Protein AF-F2UMD4-F1 (afdb_monomer_lite)

pLDDT: mean 71.55, std 22.87, range [28.3, 96.5]

Secondary structure (DSSP, 8-state):
-------------PPP-PPPPPGGG--HHHHHHHHTTS-SSS-TTS--SHHHHHHHHHS-HHHHHHHHHHHHT-S-TTT-HHHHHHHHHHHHHHHHHHHTT--HHHHHHHHHHHHHHHHHHHTT---HHHHHHHHHHHHHHHHS-----SS--S-SS-HHHHHHHHHHHIIIIITTHHHHHHHHHS------------PPPP-PPPPGGGPPPHHHHHHH-GGGGGGGGSS-----------------------------------PPPPP-

InterPro domains:
  IPR032727 Flagellar C1a complex subunit C1a-32 [PF14769] (92-189)
  IPR032727 Flagellar C1a complex subunit C1a-32 [PTHR28457] (30-233)

Foldseek 3Di:
DDDDDDDDDDDDPDDDDDPFAAQVPDDLVLLVLLCVPPALACDPLARNGLVSLVCLLPDDLVVNLVVCCVSVVQPDLPPDVVSVVVSVQLSVLSVLCNVLVPHSLLSRSLSSLSVVLLCCLQPVVDDLVVSVVVSVVSLVVQADQDDCSSHDSDGSDHPSSSVSSVVCCVVPDSVCPVVSNVVRHDDDDDPDDDDDDDDDDPDDPPPCVPDDPPVVVVVPDVVNVPVPPPDDDDDDDDDDDDDDDDDDDDDDDDDDDDDDDDDDDDDDDDDD

Structure (mmCIF, N/CA/C/O backbone):
data_AF-F2UMD4-F1
#
_entry.id   AF-F2UMD4-F1
#
loop_
_atom_site.group_PDB
_atom_site.id
_atom_site.type_symbol
_atom_site.label_atom_id
_atom_site.label_alt_id
_atom_site.label_comp_id
_atom_site.label_asym_id
_atom_site.label_entity_id
_atom_site.label_seq_id
_atom_site.pdbx_PDB_ins_code
_atom_site.Cartn_x
_atom_site.Cartn_y
_atom_site.Cartn_z
_atom_site.occupancy
_atom_site.B_iso_or_equiv
_atom_site.auth_seq_id
_atom_site.auth_comp_id
_atom_site.auth_asym_id
_atom_site.auth_atom_id
_atom_site.pdbx_PDB_model_num
ATOM 1 N N . MET A 1 1 ? 41.926 -6.032 -68.974 1.00 39.78 1 MET A N 1
ATOM 2 C CA . MET A 1 1 ? 42.527 -5.505 -67.727 1.00 39.78 1 MET A CA 1
ATOM 3 C C . MET A 1 1 ? 41.867 -4.178 -67.372 1.00 39.78 1 MET A C 1
ATOM 5 O O . MET A 1 1 ? 41.439 -3.487 -68.285 1.00 39.78 1 MET A O 1
ATOM 9 N N . SER A 1 2 ? 41.813 -3.862 -66.074 1.00 42.38 2 SER A N 1
ATOM 10 C CA . SER A 1 2 ? 41.285 -2.634 -65.434 1.00 42.38 2 SER A CA 1
ATOM 11 C C . SER A 1 2 ? 39.873 -2.713 -64.849 1.00 42.38 2 SER A C 1
ATOM 13 O O . SER A 1 2 ? 38.890 -2.189 -65.358 1.00 42.38 2 SER A O 1
ATOM 15 N N . SER A 1 3 ? 39.865 -3.364 -63.686 1.00 35.84 3 SER A N 1
ATOM 16 C CA . SER A 1 3 ? 38.864 -3.340 -62.624 1.00 35.84 3 SER A CA 1
ATOM 17 C C . SER A 1 3 ? 38.818 -1.955 -61.958 1.00 35.84 3 SER A C 1
ATOM 19 O O . SER A 1 3 ? 39.863 -1.431 -61.569 1.00 35.84 3 SER A O 1
ATOM 21 N N . LYS A 1 4 ? 37.628 -1.360 -61.787 1.00 44.09 4 LYS A N 1
ATOM 22 C CA . LYS A 1 4 ? 37.436 -0.159 -60.954 1.00 44.09 4 LYS A CA 1
ATOM 23 C C . LYS A 1 4 ? 36.456 -0.474 -59.822 1.00 44.09 4 LYS A C 1
ATOM 25 O O . LYS A 1 4 ? 35.264 -0.671 -60.030 1.00 44.09 4 LYS A O 1
ATOM 30 N N . LYS A 1 5 ? 37.047 -0.575 -58.628 1.00 40.91 5 LYS A N 1
ATOM 31 C CA . LYS A 1 5 ? 36.477 -0.911 -57.317 1.00 40.91 5 LYS A CA 1
ATOM 32 C C . LYS A 1 5 ? 35.187 -0.150 -56.993 1.00 40.91 5 LYS A C 1
ATOM 34 O O . LYS A 1 5 ? 35.174 1.079 -56.963 1.00 40.91 5 LYS A O 1
ATOM 39 N N . GLY A 1 6 ? 34.157 -0.910 -56.620 1.00 36.53 6 GLY A N 1
ATOM 40 C CA . GLY A 1 6 ? 32.969 -0.420 -55.928 1.00 36.53 6 GLY A CA 1
ATOM 41 C C . GLY A 1 6 ? 33.304 0.096 -54.526 1.00 36.53 6 GLY A C 1
ATOM 42 O O . GLY A 1 6 ? 34.009 -0.550 -53.747 1.00 36.53 6 GLY A O 1
ATOM 43 N N . LYS A 1 7 ? 32.795 1.286 -54.214 1.00 39.88 7 LYS A N 1
ATOM 44 C CA . LYS A 1 7 ? 32.939 1.964 -52.924 1.00 39.88 7 LYS A CA 1
ATOM 45 C C . LYS A 1 7 ? 31.907 1.367 -51.956 1.00 39.88 7 LYS A C 1
ATOM 47 O O . LYS A 1 7 ? 30.727 1.701 -52.016 1.00 39.88 7 LYS A O 1
ATOM 52 N N . ARG A 1 8 ? 32.339 0.435 -51.098 1.00 36.62 8 ARG A N 1
ATOM 53 C CA . ARG A 1 8 ? 31.537 -0.079 -49.975 1.00 36.62 8 ARG A CA 1
ATOM 54 C C . ARG A 1 8 ? 31.263 1.071 -49.000 1.00 36.62 8 ARG A C 1
ATOM 56 O O . ARG A 1 8 ? 32.201 1.638 -48.448 1.00 36.62 8 ARG A O 1
ATOM 63 N N . LYS A 1 9 ? 29.983 1.407 -48.802 1.00 37.78 9 LYS A N 1
ATOM 64 C CA . LYS A 1 9 ? 29.517 2.242 -47.688 1.00 37.78 9 LYS A CA 1
ATOM 65 C C . LYS A 1 9 ? 29.790 1.480 -46.391 1.00 37.78 9 LYS A C 1
ATOM 67 O O . LYS A 1 9 ? 29.168 0.456 -46.128 1.00 37.78 9 LYS A O 1
ATOM 72 N N . THR A 1 10 ? 30.747 1.965 -45.616 1.00 36.09 10 THR A N 1
ATOM 73 C CA . THR A 1 10 ? 30.976 1.561 -44.232 1.00 36.09 10 THR A CA 1
ATOM 74 C C . THR A 1 10 ? 29.786 2.025 -43.402 1.00 36.09 10 THR A C 1
ATOM 76 O O . THR A 1 10 ? 29.534 3.225 -43.292 1.00 36.09 10 THR A O 1
ATOM 79 N N . GLY A 1 11 ? 29.022 1.069 -42.872 1.00 32.03 11 GLY A N 1
ATOM 80 C CA . GLY A 1 11 ? 28.021 1.336 -41.849 1.00 32.03 11 GLY A CA 1
ATOM 81 C C . GLY A 1 11 ? 28.709 1.962 -40.644 1.00 32.03 11 GLY A C 1
ATOM 82 O O . GLY A 1 11 ? 29.670 1.401 -40.120 1.00 32.03 11 GLY A O 1
ATOM 83 N N . SER A 1 12 ? 28.247 3.147 -40.254 1.00 34.53 12 SER A N 1
ATOM 84 C CA . SER A 1 12 ? 28.640 3.766 -38.996 1.00 34.53 12 SER A CA 1
ATOM 85 C C . SER A 1 12 ? 28.131 2.872 -37.871 1.00 34.53 12 SER A C 1
ATOM 87 O O . SER A 1 12 ? 26.920 2.696 -37.710 1.00 34.53 12 SER A O 1
ATOM 89 N N . ALA A 1 13 ? 29.060 2.239 -37.161 1.00 32.53 13 ALA A N 1
ATOM 90 C CA . ALA A 1 13 ? 28.778 1.505 -35.945 1.00 32.53 13 ALA A CA 1
ATOM 91 C C . ALA A 1 13 ? 28.179 2.489 -34.932 1.00 32.53 13 ALA A C 1
ATOM 93 O O . ALA A 1 13 ? 28.836 3.446 -34.526 1.00 32.53 13 ALA A O 1
ATOM 94 N N . LYS A 1 14 ? 26.911 2.271 -34.566 1.00 38.34 14 LYS A N 1
ATOM 95 C CA . LYS A 1 14 ? 26.293 2.907 -33.400 1.00 38.34 14 LYS A CA 1
ATOM 96 C C . LYS A 1 14 ? 27.182 2.609 -32.192 1.00 38.34 14 LYS A C 1
ATOM 98 O O . LYS A 1 14 ? 27.437 1.441 -31.903 1.00 38.34 14 LYS A O 1
ATOM 103 N N . GLU A 1 15 ? 27.660 3.667 -31.546 1.00 32.66 15 GLU A N 1
ATOM 104 C CA . GLU A 1 15 ? 28.399 3.620 -30.285 1.00 32.66 15 GLU A CA 1
ATOM 105 C C . GLU A 1 15 ? 27.721 2.695 -29.261 1.00 32.66 15 GLU A C 1
ATOM 107 O O . GLU A 1 15 ? 26.486 2.610 -29.226 1.00 32.66 15 GLU A O 1
ATOM 112 N N . PRO A 1 16 ? 28.506 2.010 -28.412 1.00 39.69 16 PRO A N 1
ATOM 113 C CA . PRO A 1 16 ? 27.964 1.145 -27.381 1.00 39.69 16 PRO A CA 1
ATOM 114 C C . PRO A 1 16 ? 27.153 1.972 -26.379 1.00 39.69 16 PRO A C 1
ATOM 116 O O . PRO A 1 16 ? 27.570 3.039 -25.929 1.00 39.69 16 PRO A O 1
ATOM 119 N N . SER A 1 17 ? 25.974 1.449 -26.048 1.00 41.66 17 SER A N 1
ATOM 120 C CA . SER A 1 17 ? 25.061 1.952 -25.027 1.00 41.66 17 SER A CA 1
ATOM 121 C C . SER A 1 17 ? 25.816 2.392 -23.773 1.00 41.66 17 SER A C 1
ATOM 123 O O . SER A 1 17 ? 26.493 1.574 -23.144 1.00 41.66 17 SER A O 1
ATOM 125 N N . LYS A 1 18 ? 25.669 3.665 -23.386 1.00 48.47 18 LYS A N 1
ATOM 126 C CA . LYS A 1 18 ? 26.043 4.139 -22.048 1.00 48.47 18 LYS A CA 1
ATOM 127 C C . LYS A 1 18 ? 25.457 3.157 -21.030 1.00 48.47 18 LYS A C 1
ATOM 129 O O . LYS A 1 18 ? 24.254 2.903 -21.076 1.00 48.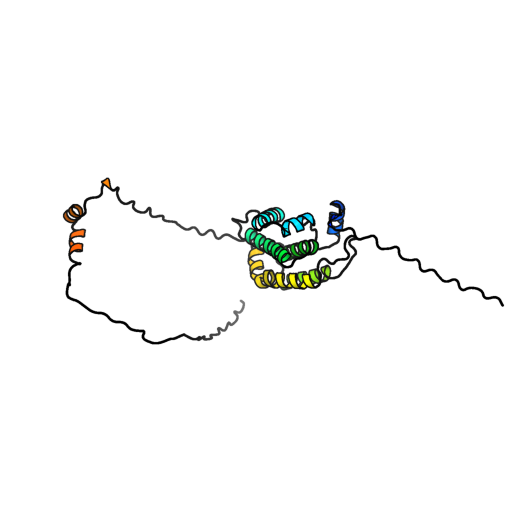47 18 LYS A O 1
ATOM 134 N N . LEU A 1 19 ? 26.308 2.569 -20.183 1.00 43.19 19 LEU A N 1
ATOM 135 C CA . LEU A 1 19 ? 25.872 1.673 -19.114 1.00 43.19 19 LEU A CA 1
ATOM 136 C C . LEU A 1 19 ? 24.759 2.369 -18.325 1.00 43.19 19 LEU A C 1
ATOM 138 O O . LEU A 1 19 ? 24.950 3.482 -17.833 1.00 43.19 19 LEU A O 1
ATOM 142 N N . ALA A 1 20 ? 23.608 1.713 -18.236 1.00 55.34 20 ALA A N 1
ATOM 143 C CA . ALA A 1 20 ? 22.504 2.123 -17.389 1.00 55.34 20 ALA A CA 1
ATOM 144 C C . ALA A 1 20 ? 23.027 2.278 -15.947 1.00 55.34 20 ALA A C 1
ATOM 146 O O . ALA A 1 20 ? 23.556 1.318 -15.377 1.00 55.34 20 ALA A O 1
ATOM 147 N N . LYS A 1 21 ? 22.972 3.496 -15.388 1.00 59.34 21 LYS A N 1
ATOM 148 C CA . LYS A 1 21 ? 23.333 3.730 -13.980 1.00 59.34 21 LYS A CA 1
ATOM 149 C C . LYS A 1 21 ? 22.399 2.894 -13.107 1.00 59.34 21 LYS A C 1
ATOM 151 O O . LYS A 1 21 ? 21.207 2.832 -13.389 1.00 59.34 21 LYS A O 1
ATOM 156 N N . LYS A 1 22 ? 22.901 2.273 -12.037 1.00 62.88 22 LYS A N 1
ATOM 157 C CA . LYS A 1 22 ? 22.004 1.622 -11.076 1.00 62.88 22 LYS A CA 1
ATOM 158 C C . LYS A 1 22 ? 21.197 2.690 -10.351 1.00 62.88 22 LYS A C 1
ATOM 160 O O . LYS A 1 22 ? 21.698 3.782 -10.095 1.00 62.88 22 LYS A O 1
ATOM 165 N N . TYR A 1 23 ? 19.974 2.345 -9.956 1.00 63.31 23 TYR A N 1
ATOM 166 C CA . TYR A 1 23 ? 19.135 3.224 -9.144 1.00 63.31 23 TYR A CA 1
ATOM 167 C C . TYR A 1 23 ? 19.876 3.741 -7.896 1.00 63.31 23 TYR A C 1
ATOM 169 O O . TYR A 1 23 ? 19.736 4.897 -7.526 1.00 63.31 23 TYR A O 1
ATOM 177 N N . GLU A 1 24 ? 20.732 2.924 -7.278 1.00 62.91 24 GLU A N 1
ATOM 178 C CA . GLU A 1 24 ? 21.518 3.314 -6.096 1.00 62.91 24 GLU A CA 1
ATOM 179 C C . GLU A 1 24 ? 22.448 4.519 -6.292 1.00 62.91 24 GLU A C 1
ATOM 181 O O . GLU A 1 24 ? 22.773 5.183 -5.307 1.00 62.91 24 GLU A O 1
ATOM 186 N N . ASP A 1 25 ? 22.849 4.801 -7.531 1.00 67.50 25 ASP A N 1
ATOM 187 C CA . ASP A 1 25 ? 23.882 5.787 -7.858 1.00 67.50 25 ASP A CA 1
ATOM 188 C C . ASP A 1 25 ? 23.299 7.138 -8.308 1.00 67.50 25 ASP A C 1
ATOM 190 O O . ASP A 1 25 ? 24.040 8.056 -8.665 1.00 67.50 25 ASP A O 1
ATOM 194 N N . LEU A 1 26 ? 21.970 7.261 -8.330 1.00 65.94 26 LEU A N 1
ATOM 195 C CA . LEU A 1 26 ? 21.275 8.491 -8.696 1.00 65.94 26 LEU A CA 1
ATOM 196 C C . LEU A 1 26 ? 21.267 9.489 -7.534 1.00 65.94 26 LEU A C 1
ATOM 198 O O . LEU A 1 26 ? 20.945 9.144 -6.394 1.00 65.94 26 LEU A O 1
ATOM 202 N N . SER A 1 27 ? 21.568 10.748 -7.845 1.00 67.38 27 SER A N 1
ATOM 203 C CA . SER A 1 27 ? 21.411 11.867 -6.915 1.00 67.38 27 SER A CA 1
ATOM 204 C C . SER A 1 27 ? 19.938 12.219 -6.688 1.00 67.38 27 SER A C 1
ATOM 206 O O . SER A 1 27 ? 19.094 11.999 -7.555 1.00 67.38 27 SER A O 1
ATOM 208 N N . ASP A 1 28 ? 19.624 12.851 -5.553 1.00 62.84 28 ASP A N 1
ATOM 209 C CA . ASP A 1 28 ? 18.250 13.255 -5.204 1.00 62.84 28 ASP A CA 1
ATOM 210 C C . ASP A 1 28 ? 17.595 14.166 -6.264 1.00 62.84 28 ASP A C 1
ATOM 212 O O . ASP A 1 28 ? 16.380 14.151 -6.440 1.00 62.84 28 ASP A O 1
ATOM 216 N N . LYS A 1 29 ? 18.391 14.935 -7.020 1.00 65.25 29 LYS A N 1
ATOM 217 C CA . LYS A 1 29 ? 17.899 15.765 -8.133 1.00 65.25 29 LYS A CA 1
ATOM 218 C C . LYS A 1 29 ? 17.526 14.930 -9.359 1.00 65.25 29 LYS A C 1
ATOM 220 O O . LYS A 1 29 ? 16.469 15.150 -9.941 1.00 65.25 29 LYS A O 1
ATOM 225 N N . GLU A 1 30 ? 18.366 13.958 -9.720 1.00 65.94 30 GLU A N 1
ATOM 226 C CA . GLU A 1 30 ? 18.084 13.020 -10.817 1.00 65.94 30 GLU A CA 1
ATOM 227 C C . GLU A 1 30 ? 16.844 12.165 -10.501 1.00 65.94 30 GLU A C 1
ATOM 229 O O . GLU A 1 30 ? 16.060 11.858 -11.397 1.00 65.94 30 GLU A O 1
ATOM 234 N N . TRP A 1 31 ? 16.615 11.848 -9.223 1.00 62.94 31 TRP A N 1
ATOM 235 C CA . TRP A 1 31 ? 15.411 11.157 -8.760 1.00 62.94 31 TRP A CA 1
ATOM 236 C C . TRP A 1 31 ? 14.124 11.942 -8.988 1.00 62.94 31 TRP A C 1
ATOM 238 O O . TRP A 1 31 ? 13.147 11.385 -9.488 1.00 62.94 31 TRP A O 1
ATOM 248 N N . VAL A 1 32 ? 14.120 13.234 -8.659 1.00 60.44 32 VAL A N 1
ATOM 249 C CA . VAL A 1 32 ? 12.948 14.102 -8.849 1.00 60.44 32 VAL A CA 1
ATOM 250 C C . VAL A 1 32 ? 12.591 14.232 -10.333 1.00 60.44 32 VAL A C 1
ATOM 252 O O . VAL A 1 32 ? 11.415 14.184 -10.690 1.00 60.44 32 VAL A O 1
ATOM 255 N N . GLU A 1 33 ? 13.590 14.335 -11.211 1.00 64.81 33 GLU A N 1
ATOM 256 C CA . GLU A 1 33 ? 13.372 14.377 -12.662 1.00 64.81 33 GLU A CA 1
ATOM 257 C C . GLU A 1 33 ? 12.886 13.039 -13.237 1.00 64.81 33 GLU A C 1
ATOM 259 O O . GLU A 1 33 ? 12.127 13.027 -14.207 1.00 64.81 33 GLU A O 1
ATOM 264 N N . LEU A 1 34 ? 13.300 11.910 -12.656 1.00 62.66 34 LEU A N 1
ATOM 265 C CA . LEU A 1 34 ? 12.858 10.576 -13.067 1.00 62.66 34 LEU A CA 1
ATOM 266 C C . LEU A 1 34 ? 11.413 10.299 -12.625 1.00 62.66 34 LEU A C 1
ATOM 268 O O . LEU A 1 34 ? 10.606 9.834 -13.428 1.00 62.66 34 LEU A O 1
ATOM 272 N N . ALA A 1 35 ? 11.063 10.667 -11.389 1.00 57.34 35 ALA A N 1
ATOM 273 C CA . ALA A 1 35 ? 9.703 10.574 -10.856 1.00 57.34 35 ALA A CA 1
ATOM 274 C C . ALA A 1 35 ? 8.695 11.423 -11.656 1.00 57.34 35 ALA A C 1
ATOM 276 O O . ALA A 1 35 ? 7.530 11.055 -11.791 1.00 57.34 35 ALA A O 1
ATOM 277 N N . ALA A 1 36 ? 9.145 12.533 -12.251 1.00 58.12 36 ALA A N 1
ATOM 278 C CA . ALA A 1 36 ? 8.315 13.387 -13.100 1.00 58.12 36 ALA A CA 1
ATOM 279 C C . ALA A 1 36 ? 7.912 12.740 -14.445 1.00 58.12 36 ALA A C 1
ATOM 281 O O . ALA A 1 36 ? 7.025 13.256 -15.123 1.00 58.12 36 ALA A O 1
ATOM 282 N N . LYS A 1 37 ? 8.523 11.613 -14.848 1.00 61.75 37 LYS A N 1
ATOM 283 C CA . LYS A 1 37 ? 8.310 10.976 -16.165 1.00 61.75 37 LYS A CA 1
ATOM 284 C C . LYS A 1 37 ? 7.152 9.971 -16.216 1.00 61.75 37 LYS A C 1
ATOM 286 O O . LYS A 1 37 ? 7.077 9.183 -17.154 1.00 61.75 37 LYS A O 1
ATOM 291 N N . GLY A 1 38 ? 6.230 10.016 -15.255 1.00 62.59 38 GLY A N 1
ATOM 292 C CA . GLY A 1 38 ? 5.006 9.209 -15.301 1.00 62.59 38 GLY A CA 1
ATOM 293 C C . GLY A 1 38 ? 5.203 7.736 -14.942 1.00 62.59 38 GLY A C 1
ATOM 294 O O . GLY A 1 38 ? 4.420 6.911 -15.392 1.00 62.59 38 GLY A O 1
ATOM 295 N N . THR A 1 39 ? 6.225 7.402 -14.147 1.00 75.38 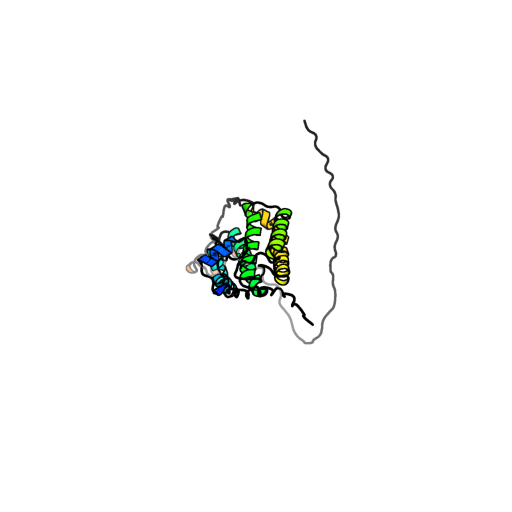39 THR A N 1
ATOM 296 C CA . THR A 1 39 ? 6.329 6.101 -13.459 1.00 75.38 39 THR A CA 1
ATOM 297 C C . THR A 1 39 ? 5.391 6.073 -12.244 1.00 75.38 39 THR A C 1
ATOM 299 O O . THR A 1 39 ? 5.093 7.114 -11.651 1.00 75.38 39 THR A O 1
ATOM 302 N N . LEU A 1 40 ? 4.912 4.882 -11.867 1.00 80.88 40 LEU A N 1
ATOM 303 C CA . LEU A 1 40 ? 4.201 4.693 -10.595 1.00 80.88 40 LEU A CA 1
ATOM 304 C C . LEU A 1 40 ? 5.162 4.690 -9.403 1.00 80.88 40 LEU A C 1
ATOM 306 O O . LEU A 1 40 ? 4.733 4.893 -8.272 1.00 80.88 40 LEU A O 1
ATOM 310 N N . ALA A 1 41 ? 6.449 4.445 -9.633 1.00 81.88 41 ALA A N 1
ATOM 311 C CA . ALA A 1 41 ? 7.450 4.420 -8.584 1.00 81.88 41 ALA A CA 1
ATOM 312 C C . ALA A 1 41 ? 7.952 5.829 -8.221 1.00 81.88 41 ALA A C 1
ATOM 314 O O . ALA A 1 41 ? 7.785 6.800 -8.957 1.00 81.88 41 ALA A O 1
ATOM 315 N N . TRP A 1 42 ? 8.619 5.925 -7.071 1.00 82.19 42 TRP A N 1
ATOM 316 C CA . TRP A 1 42 ? 9.375 7.106 -6.629 1.00 82.19 42 TRP A CA 1
ATOM 317 C C . TRP A 1 42 ? 8.528 8.367 -6.428 1.00 82.19 42 TRP A C 1
ATOM 319 O O . TRP A 1 42 ? 8.998 9.493 -6.591 1.00 82.19 42 TRP A O 1
ATOM 329 N N . ARG A 1 43 ? 7.261 8.192 -6.043 1.00 82.75 43 ARG A N 1
ATOM 330 C CA . ARG A 1 43 ? 6.349 9.304 -5.756 1.00 82.75 43 ARG A CA 1
ATOM 331 C C . ARG A 1 43 ? 6.829 10.070 -4.522 1.00 82.75 43 ARG A C 1
ATOM 333 O O . ARG A 1 43 ? 7.081 9.479 -3.475 1.00 82.75 43 ARG A O 1
ATOM 340 N N . LYS A 1 44 ? 6.921 11.399 -4.650 1.00 78.94 44 LYS A N 1
ATOM 341 C CA . LYS A 1 44 ? 7.457 12.305 -3.616 1.00 78.94 44 LYS A CA 1
ATOM 342 C C . LYS A 1 44 ? 6.754 12.160 -2.263 1.00 78.94 44 LYS A C 1
ATOM 344 O O . LYS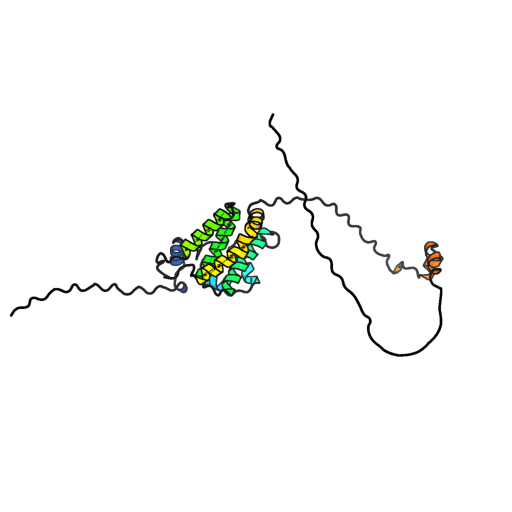 A 1 44 ? 7.425 12.183 -1.239 1.00 78.94 44 LYS A O 1
ATOM 349 N N . ASP A 1 45 ? 5.433 12.005 -2.283 1.00 83.00 45 ASP A N 1
ATOM 350 C CA . ASP A 1 45 ? 4.606 11.927 -1.074 1.00 83.00 45 ASP A CA 1
ATOM 351 C C . ASP A 1 45 ? 4.431 10.489 -0.546 1.00 83.00 45 ASP A C 1
ATOM 353 O O . ASP A 1 45 ? 3.733 10.289 0.441 1.00 83.00 45 ASP A O 1
ATOM 357 N N . LEU A 1 46 ? 5.046 9.493 -1.199 1.00 89.00 46 LEU A N 1
ATOM 358 C CA . LEU A 1 46 ? 4.987 8.074 -0.831 1.00 89.00 46 LEU A CA 1
ATOM 359 C C . LEU A 1 46 ? 6.420 7.517 -0.701 1.00 89.00 46 LEU A C 1
ATOM 361 O O . LEU A 1 46 ? 7.290 8.130 -0.082 1.00 89.00 46 LEU A O 1
ATOM 365 N N . ILE A 1 47 ? 6.699 6.360 -1.312 1.00 89.06 47 ILE A N 1
ATOM 366 C CA . ILE A 1 47 ? 8.033 5.754 -1.345 1.00 89.06 47 ILE A CA 1
ATOM 367 C C . ILE A 1 47 ? 8.898 6.493 -2.370 1.00 89.06 47 ILE A C 1
ATOM 369 O O . ILE A 1 47 ? 8.927 6.139 -3.550 1.00 89.06 47 ILE A O 1
ATOM 373 N N . SER A 1 48 ? 9.622 7.503 -1.894 1.00 85.06 48 SER A N 1
ATOM 374 C CA . SER A 1 48 ? 10.373 8.460 -2.717 1.00 85.06 48 SER A CA 1
ATOM 375 C C . SER A 1 48 ? 11.778 8.007 -3.128 1.00 85.06 48 SER A C 1
ATOM 377 O O . SER A 1 48 ? 12.355 8.577 -4.049 1.00 85.06 48 SER A O 1
ATOM 379 N N . SER A 1 49 ? 12.349 6.986 -2.478 1.00 83.69 49 SER A N 1
ATOM 380 C CA . SER A 1 49 ? 13.707 6.513 -2.786 1.00 83.69 49 SER A CA 1
ATOM 381 C C . SER A 1 49 ? 13.885 5.002 -2.590 1.00 83.69 49 SER A C 1
ATOM 383 O O . SER A 1 49 ? 13.194 4.394 -1.764 1.00 83.69 49 SER A O 1
ATOM 385 N N . PRO A 1 50 ? 14.866 4.364 -3.264 1.00 84.44 50 PRO A N 1
ATOM 386 C CA . PRO A 1 50 ? 15.151 2.944 -3.057 1.00 84.44 50 PRO A CA 1
ATOM 387 C C . PRO A 1 50 ? 15.636 2.622 -1.648 1.00 84.44 50 PRO A C 1
ATOM 389 O O . PRO A 1 50 ? 15.389 1.527 -1.152 1.00 84.44 50 PRO A O 1
ATOM 392 N N . LYS A 1 51 ? 16.338 3.558 -0.994 1.00 87.56 51 LYS A N 1
ATOM 393 C CA . LYS A 1 51 ? 16.782 3.390 0.397 1.00 87.56 51 LYS A CA 1
ATOM 394 C C . LYS A 1 51 ? 15.580 3.244 1.327 1.00 87.56 51 LYS A C 1
ATOM 396 O O . LYS A 1 51 ? 15.570 2.338 2.152 1.00 87.56 51 LYS A O 1
ATOM 401 N N . MET A 1 52 ? 14.556 4.074 1.127 1.00 89.31 52 MET A N 1
ATOM 402 C CA . MET A 1 52 ? 13.296 3.984 1.861 1.00 89.31 52 MET A CA 1
ATOM 403 C C . MET A 1 52 ? 12.563 2.671 1.569 1.00 89.31 52 MET A C 1
ATOM 405 O O . MET A 1 52 ? 12.189 1.969 2.501 1.00 89.31 52 MET A O 1
ATOM 409 N N . ALA A 1 53 ? 12.438 2.282 0.295 1.00 89.88 53 ALA A N 1
ATOM 410 C CA . ALA A 1 53 ? 11.821 1.006 -0.079 1.00 89.88 53 ALA A CA 1
ATOM 411 C C . ALA A 1 53 ? 12.518 -0.198 0.586 1.00 89.88 53 ALA A C 1
ATOM 413 O O . ALA A 1 53 ? 11.859 -1.104 1.088 1.00 89.88 53 ALA A O 1
ATOM 414 N N . ARG A 1 54 ? 13.859 -0.201 0.632 1.00 90.88 54 ARG A N 1
ATOM 415 C CA . ARG A 1 54 ? 14.637 -1.245 1.322 1.00 90.88 54 ARG A CA 1
ATOM 416 C C . ARG A 1 54 ? 14.412 -1.247 2.821 1.00 90.88 54 ARG A C 1
ATOM 418 O O . ARG A 1 54 ? 14.277 -2.326 3.387 1.00 90.88 54 ARG A O 1
ATOM 425 N N . ALA A 1 55 ? 14.393 -0.070 3.445 1.00 92.19 55 ALA A N 1
ATOM 426 C CA . ALA A 1 55 ? 14.100 0.042 4.866 1.00 92.19 55 ALA A CA 1
ATOM 427 C C . ALA A 1 55 ? 12.752 -0.633 5.158 1.00 92.19 55 ALA A C 1
ATOM 429 O O . ALA A 1 55 ? 12.733 -1.644 5.849 1.00 92.19 55 ALA A O 1
ATOM 430 N N . LEU A 1 56 ? 11.682 -0.215 4.474 1.00 92.94 56 LEU A N 1
ATOM 431 C CA . LEU A 1 56 ? 10.335 -0.773 4.642 1.00 92.94 56 LEU A CA 1
ATOM 432 C C . LEU A 1 56 ? 10.262 -2.298 4.434 1.00 92.94 56 LEU A C 1
ATOM 434 O O . LEU A 1 56 ? 9.547 -2.982 5.157 1.00 92.94 56 LEU A O 1
ATOM 438 N N . LEU A 1 57 ? 11.020 -2.855 3.483 1.00 92.88 57 LEU A N 1
ATOM 439 C CA . LEU A 1 57 ? 11.052 -4.304 3.229 1.00 92.88 57 LEU A CA 1
ATOM 440 C C . LEU A 1 57 ? 11.823 -5.115 4.289 1.00 92.88 57 LEU A C 1
ATOM 442 O O . LEU A 1 57 ? 11.646 -6.333 4.367 1.00 92.88 57 LEU A O 1
ATOM 446 N N . THR A 1 58 ? 12.703 -4.476 5.064 1.00 92.88 58 THR A N 1
ATOM 447 C CA . THR A 1 58 ? 13.600 -5.143 6.031 1.00 92.88 58 THR A CA 1
ATOM 448 C C . THR A 1 58 ? 13.212 -4.922 7.489 1.00 92.88 58 THR A C 1
ATOM 450 O O . THR A 1 58 ? 13.612 -5.711 8.344 1.00 92.88 58 THR A O 1
ATOM 453 N N . THR A 1 59 ? 12.439 -3.877 7.773 1.00 92.56 59 THR A N 1
ATOM 454 C CA . THR A 1 59 ? 11.990 -3.513 9.117 1.00 92.56 59 THR A CA 1
ATOM 455 C C . THR A 1 59 ? 11.039 -4.562 9.720 1.00 92.56 59 THR A C 1
ATOM 457 O O . THR A 1 59 ? 10.395 -5.346 9.014 1.00 92.56 59 THR A O 1
ATOM 460 N N . ASP A 1 60 ? 10.986 -4.616 11.052 1.00 93.25 60 ASP A N 1
ATOM 461 C CA . ASP A 1 60 ? 10.005 -5.400 11.802 1.00 93.25 60 ASP A CA 1
ATOM 462 C C . ASP A 1 60 ? 8.585 -4.815 11.678 1.00 93.25 60 ASP A C 1
ATOM 464 O O . ASP A 1 60 ? 8.388 -3.698 11.206 1.00 93.25 60 ASP A O 1
ATOM 468 N N . ALA A 1 61 ? 7.574 -5.583 12.091 1.00 89.75 61 ALA A N 1
ATOM 469 C CA . ALA A 1 61 ? 6.176 -5.200 11.902 1.00 89.75 61 ALA A CA 1
ATOM 470 C C . ALA A 1 61 ? 5.790 -3.906 12.645 1.00 89.75 61 ALA A C 1
ATOM 472 O O . ALA A 1 61 ? 5.068 -3.084 12.084 1.00 89.75 61 ALA A O 1
ATOM 473 N N . ALA A 1 62 ? 6.289 -3.704 13.869 1.00 89.88 62 ALA A N 1
ATOM 474 C CA . ALA A 1 62 ? 5.935 -2.538 14.675 1.00 89.88 62 ALA A CA 1
ATOM 475 C C . ALA A 1 62 ? 6.575 -1.265 14.108 1.00 89.88 62 ALA A C 1
ATOM 477 O O . ALA A 1 62 ? 5.893 -0.268 13.880 1.00 89.88 62 ALA A O 1
ATOM 478 N N . ALA A 1 63 ? 7.870 -1.312 13.790 1.00 91.81 63 ALA A N 1
ATOM 479 C CA . ALA A 1 63 ? 8.541 -0.161 13.197 1.00 91.81 63 ALA A CA 1
ATOM 480 C C . ALA A 1 63 ? 8.078 0.126 11.755 1.00 91.81 63 ALA A C 1
ATOM 482 O O . ALA A 1 63 ? 8.103 1.284 11.337 1.00 91.81 63 ALA A O 1
ATOM 483 N N . LEU A 1 64 ? 7.610 -0.883 11.006 1.00 93.50 64 LEU A N 1
ATOM 484 C CA . LEU A 1 64 ? 6.967 -0.678 9.705 1.00 93.50 64 LEU A CA 1
ATOM 485 C C . LEU A 1 64 ? 5.689 0.156 9.849 1.00 93.50 64 LEU A C 1
ATOM 487 O O . LEU A 1 64 ? 5.528 1.137 9.126 1.00 93.50 64 LEU A O 1
ATOM 491 N N . GLN A 1 65 ? 4.816 -0.200 10.795 1.00 92.69 65 GLN A N 1
ATOM 492 C CA . GLN A 1 65 ? 3.589 0.550 11.064 1.00 92.69 65 GLN A CA 1
ATOM 493 C C . GLN A 1 65 ? 3.896 2.005 11.430 1.00 92.69 65 GLN A C 1
ATOM 495 O O . GLN A 1 65 ? 3.396 2.908 10.766 1.00 92.69 65 GLN A O 1
ATOM 500 N N . THR A 1 66 ? 4.817 2.247 12.368 1.00 91.94 66 THR A N 1
ATOM 501 C CA . THR A 1 66 ? 5.211 3.613 12.758 1.00 91.94 66 THR A CA 1
ATOM 502 C C . THR A 1 66 ? 5.773 4.431 11.588 1.00 91.94 66 THR A C 1
ATOM 504 O O . THR A 1 66 ? 5.496 5.625 11.461 1.00 91.94 66 THR A O 1
ATOM 507 N N . GLN A 1 67 ? 6.559 3.815 10.696 1.00 91.94 67 GLN A N 1
ATOM 508 C CA . GLN A 1 67 ? 7.055 4.507 9.501 1.00 91.94 67 GLN A CA 1
ATOM 509 C C . GLN A 1 67 ? 5.931 4.845 8.516 1.00 91.94 67 GLN A C 1
ATOM 511 O O . GLN A 1 67 ? 5.932 5.937 7.942 1.00 91.94 67 GLN A O 1
ATOM 516 N N . LEU A 1 68 ? 4.979 3.931 8.316 1.00 92.88 68 LEU A N 1
ATOM 517 C CA . LEU A 1 68 ? 3.837 4.144 7.430 1.00 92.88 68 LEU A CA 1
ATOM 518 C C . LEU A 1 68 ? 2.873 5.200 7.983 1.00 92.88 68 LEU A C 1
ATOM 520 O O . LEU A 1 68 ? 2.411 6.033 7.209 1.00 92.88 68 LEU A O 1
ATOM 524 N N . GLU A 1 69 ? 2.629 5.228 9.294 1.00 92.00 69 GLU A N 1
ATOM 525 C CA . GLU A 1 69 ? 1.835 6.266 9.967 1.00 92.00 69 GLU A CA 1
ATOM 526 C C . GLU A 1 69 ? 2.400 7.662 9.698 1.00 92.00 69 GLU A C 1
ATOM 528 O O . GLU A 1 69 ? 1.686 8.549 9.222 1.00 92.00 69 GLU A O 1
ATOM 533 N N . GLY A 1 70 ? 3.708 7.834 9.923 1.00 89.75 70 GLY A N 1
ATOM 534 C CA . GLY A 1 70 ? 4.394 9.099 9.678 1.00 89.75 70 GLY A CA 1
ATOM 535 C C . GLY A 1 70 ? 4.405 9.497 8.200 1.00 89.75 70 GLY A C 1
ATOM 536 O O . GLY A 1 70 ? 4.182 10.663 7.872 1.00 89.75 70 GLY A O 1
ATOM 537 N N . MET A 1 71 ? 4.627 8.537 7.295 1.00 90.25 71 MET A N 1
ATOM 538 C CA . MET A 1 71 ? 4.643 8.785 5.849 1.00 90.25 71 MET A CA 1
ATOM 539 C C . MET A 1 71 ? 3.259 9.182 5.321 1.00 90.25 71 MET A C 1
ATOM 541 O O . MET A 1 71 ? 3.143 10.144 4.563 1.00 90.25 71 MET A O 1
ATOM 545 N N . MET A 1 72 ? 2.214 8.464 5.734 1.00 90.06 72 MET A N 1
ATOM 546 C CA . MET A 1 72 ? 0.842 8.666 5.260 1.00 90.06 72 MET A CA 1
ATOM 547 C C . MET A 1 72 ? 0.092 9.757 6.034 1.00 90.06 72 MET A C 1
ATOM 549 O O . MET A 1 72 ? -1.049 10.062 5.689 1.00 90.06 72 MET A O 1
ATOM 553 N N . LYS A 1 73 ? 0.738 10.378 7.035 1.00 89.31 73 LYS A N 1
ATOM 554 C CA . LYS A 1 73 ? 0.174 11.429 7.900 1.00 89.31 73 LYS A CA 1
ATOM 555 C C . LYS A 1 73 ? -1.138 10.991 8.561 1.00 89.31 73 LYS A C 1
ATOM 557 O O . LYS A 1 73 ? -2.089 11.769 8.623 1.00 89.31 73 LYS A O 1
ATOM 562 N N . LEU A 1 74 ? -1.182 9.742 9.020 1.00 87.62 74 LEU A N 1
ATOM 563 C CA . LEU A 1 74 ? -2.321 9.204 9.763 1.00 87.62 74 LEU A CA 1
ATOM 564 C C . LEU A 1 74 ? -2.312 9.820 11.166 1.00 87.62 74 LEU A C 1
ATOM 566 O O . LEU A 1 74 ? -1.260 9.899 11.799 1.00 87.62 74 LEU A O 1
ATOM 570 N N . THR A 1 75 ? -3.455 10.344 11.606 1.00 77.81 75 THR A N 1
ATOM 571 C CA . THR A 1 75 ? -3.513 11.252 12.765 1.00 77.81 75 THR A CA 1
ATOM 572 C C . THR A 1 75 ? -3.657 10.525 14.092 1.00 77.81 75 THR A C 1
ATOM 574 O O . THR A 1 75 ? -3.010 10.916 15.061 1.00 77.81 75 THR A O 1
ATOM 577 N N . ASP A 1 76 ? -4.481 9.477 14.135 1.00 77.69 76 ASP A N 1
ATOM 578 C CA . ASP A 1 76 ? -4.683 8.666 15.336 1.00 77.69 76 ASP A CA 1
ATOM 579 C C . ASP A 1 76 ? -5.209 7.275 14.964 1.00 77.69 76 ASP A C 1
ATOM 581 O O . ASP A 1 76 ? -6.412 7.040 14.877 1.00 77.69 76 ASP A O 1
ATOM 585 N N . THR A 1 77 ? -4.304 6.329 14.746 1.00 78.31 77 THR A N 1
ATOM 586 C CA . THR A 1 77 ? -4.642 4.938 14.407 1.00 78.31 77 THR A CA 1
ATOM 587 C C . THR A 1 77 ? -5.239 4.159 15.581 1.00 78.31 77 THR A C 1
ATOM 589 O O . THR A 1 77 ? -5.799 3.085 15.374 1.00 78.31 77 THR A O 1
ATOM 592 N N . HIS A 1 78 ? -5.185 4.682 16.810 1.00 78.50 78 HIS A N 1
ATOM 593 C CA . HIS A 1 78 ? -5.788 4.039 17.977 1.00 78.50 78 HIS A CA 1
ATOM 594 C C . HIS A 1 78 ? -7.249 4.444 18.182 1.00 78.50 78 HIS A C 1
ATOM 596 O O . HIS A 1 78 ? -8.053 3.616 18.613 1.00 78.50 78 HIS A O 1
ATOM 602 N N . CYS A 1 79 ? -7.599 5.694 17.869 1.00 76.56 79 CYS A N 1
ATOM 603 C CA . CYS A 1 79 ? -8.953 6.215 18.072 1.00 76.56 79 CYS A CA 1
ATOM 604 C C . CYS A 1 79 ? -9.761 6.352 16.774 1.00 76.56 79 CYS A C 1
ATOM 606 O O . CYS A 1 79 ? -10.991 6.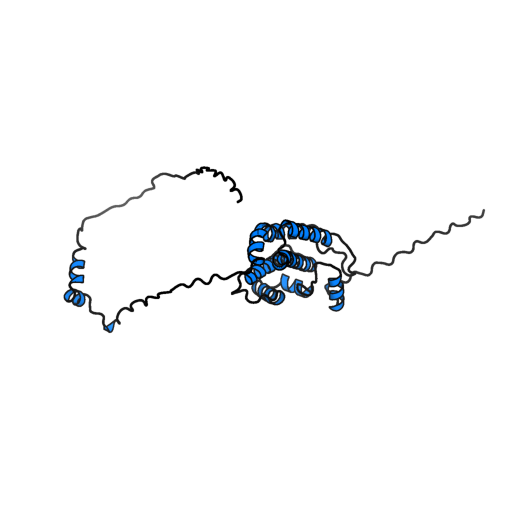388 16.831 1.00 76.56 79 CYS A O 1
ATOM 608 N N . ASN A 1 80 ? -9.109 6.420 15.610 1.00 84.00 80 ASN A N 1
ATOM 609 C CA . ASN A 1 80 ? -9.772 6.517 14.314 1.00 84.00 80 ASN A CA 1
ATOM 610 C C . ASN A 1 80 ? -9.686 5.186 13.556 1.00 84.00 80 ASN A C 1
ATOM 612 O O . ASN A 1 80 ? -8.643 4.803 13.026 1.00 84.00 80 ASN A O 1
ATOM 616 N N . ILE A 1 81 ? -10.831 4.508 13.451 1.00 84.00 81 ILE A N 1
ATOM 617 C CA . ILE A 1 81 ? -10.945 3.217 12.763 1.00 84.00 81 ILE A CA 1
ATOM 618 C C . ILE A 1 81 ? -10.587 3.300 11.272 1.00 84.00 81 ILE A C 1
ATOM 620 O O . ILE A 1 81 ? -10.118 2.316 10.704 1.00 84.00 81 ILE A O 1
ATOM 624 N N . LEU A 1 82 ? -10.779 4.462 10.635 1.00 87.88 82 LEU A N 1
ATOM 625 C CA . LEU A 1 82 ? -10.420 4.670 9.232 1.00 87.88 82 LEU A CA 1
ATOM 626 C C . LEU A 1 82 ? -8.905 4.717 9.065 1.00 87.88 82 LEU A C 1
ATOM 628 O O . LEU A 1 82 ? -8.364 4.015 8.214 1.00 87.88 82 LEU A O 1
ATOM 632 N N . ASP A 1 83 ? -8.225 5.505 9.898 1.00 90.06 83 ASP A N 1
ATOM 633 C CA . ASP A 1 83 ? -6.764 5.609 9.878 1.00 90.06 83 ASP A CA 1
ATOM 634 C C . ASP A 1 83 ? -6.133 4.242 10.193 1.00 90.06 83 ASP A C 1
ATOM 636 O O . ASP A 1 83 ? -5.198 3.828 9.506 1.00 90.06 83 ASP A O 1
ATOM 640 N N . ALA A 1 84 ? -6.695 3.498 11.154 1.00 90.00 84 ALA A N 1
ATOM 641 C CA . ALA A 1 84 ? -6.284 2.131 11.472 1.00 90.00 84 ALA A CA 1
ATOM 642 C C . ALA A 1 84 ? -6.442 1.178 10.273 1.00 90.00 84 ALA A C 1
ATOM 644 O O . ALA A 1 84 ? -5.498 0.489 9.886 1.00 90.00 84 ALA A O 1
ATOM 645 N N . ALA A 1 85 ? -7.614 1.181 9.628 1.00 90.00 85 ALA A N 1
ATOM 646 C CA . ALA A 1 85 ? -7.882 0.326 8.474 1.00 90.00 85 ALA A CA 1
ATOM 647 C C . ALA A 1 85 ? -6.976 0.662 7.277 1.00 90.00 85 ALA A C 1
ATOM 649 O O . ALA A 1 85 ? -6.515 -0.236 6.571 1.00 90.00 85 ALA A O 1
ATOM 650 N N . LEU A 1 86 ? -6.694 1.947 7.043 1.00 92.50 86 LEU A N 1
ATOM 651 C CA . LEU A 1 86 ? -5.760 2.384 6.006 1.00 92.50 86 LEU A CA 1
ATOM 652 C C . LEU A 1 86 ? -4.334 1.917 6.306 1.00 92.50 86 LEU A C 1
ATOM 654 O O . LEU A 1 86 ? -3.665 1.397 5.410 1.00 92.50 86 LEU A O 1
ATOM 658 N N . LEU A 1 87 ? -3.880 2.053 7.556 1.00 94.44 87 LEU A N 1
ATOM 659 C CA . LEU A 1 87 ? -2.574 1.556 7.980 1.00 94.44 87 LEU A CA 1
ATOM 660 C C . LEU A 1 87 ? -2.442 0.049 7.744 1.00 94.44 87 LEU A C 1
ATOM 662 O O . LEU A 1 87 ? -1.414 -0.398 7.229 1.00 94.44 87 LEU A O 1
ATOM 666 N N . ASP A 1 88 ? -3.476 -0.726 8.069 1.00 93.19 88 ASP A N 1
ATOM 667 C CA . ASP A 1 88 ? -3.491 -2.173 7.854 1.00 93.19 88 ASP A CA 1
ATOM 668 C C . ASP A 1 88 ? -3.362 -2.524 6.370 1.00 93.19 88 ASP A C 1
ATOM 670 O O . ASP A 1 88 ? -2.531 -3.360 6.004 1.00 93.19 88 ASP A O 1
ATOM 674 N N . ILE A 1 89 ? -4.106 -1.838 5.493 1.00 93.69 89 ILE A N 1
ATOM 675 C CA . ILE A 1 89 ? -4.001 -2.019 4.037 1.00 93.69 89 ILE A CA 1
ATOM 676 C C . ILE A 1 89 ? -2.566 -1.749 3.575 1.00 93.69 89 ILE A C 1
ATOM 678 O O . ILE A 1 89 ? -1.963 -2.588 2.903 1.00 93.69 89 ILE A O 1
ATOM 682 N N . TYR A 1 90 ? -1.987 -0.609 3.954 1.00 94.81 90 TYR A N 1
ATOM 683 C CA . TYR A 1 90 ? -0.638 -0.221 3.535 1.00 94.81 90 TYR A CA 1
ATOM 684 C C . TYR A 1 90 ? 0.440 -1.165 4.071 1.00 94.81 90 TYR A C 1
ATOM 686 O O . TYR A 1 90 ? 1.358 -1.543 3.337 1.00 94.81 90 TYR A O 1
ATOM 694 N N . THR A 1 91 ? 0.301 -1.610 5.318 1.00 95.06 91 THR A N 1
ATOM 695 C CA . THR A 1 91 ? 1.197 -2.595 5.933 1.00 95.06 91 THR A CA 1
ATOM 696 C C . THR A 1 91 ? 1.129 -3.920 5.178 1.00 95.06 91 THR A C 1
ATOM 698 O O . THR A 1 91 ? 2.163 -4.515 4.861 1.00 95.06 91 THR A O 1
ATOM 701 N N . HIS A 1 92 ? -0.077 -4.357 4.807 1.00 95.00 92 HIS A N 1
ATOM 702 C CA . HIS A 1 92 ? -0.287 -5.603 4.080 1.00 95.00 92 HIS A CA 1
ATOM 703 C C . HIS A 1 92 ? 0.318 -5.576 2.668 1.00 95.00 92 HIS A C 1
ATOM 705 O O . HIS A 1 92 ? 0.842 -6.589 2.203 1.00 95.00 92 HIS A O 1
ATOM 711 N N . VAL A 1 93 ? 0.335 -4.416 2.001 1.00 96.00 93 VAL A N 1
ATOM 712 C CA . VAL A 1 93 ? 1.003 -4.238 0.700 1.00 96.00 93 VAL A CA 1
ATOM 713 C C . VAL A 1 93 ? 2.511 -4.454 0.809 1.00 96.00 93 VAL A C 1
ATOM 715 O O . VAL A 1 93 ? 3.083 -5.212 0.022 1.00 96.00 93 VAL A O 1
ATOM 718 N N . ILE A 1 94 ? 3.162 -3.832 1.798 1.00 95.75 94 ILE A N 1
ATOM 719 C CA . ILE A 1 94 ? 4.606 -4.002 2.024 1.00 95.75 94 ILE A CA 1
ATOM 720 C C . ILE A 1 94 ? 4.923 -5.447 2.408 1.00 95.75 94 ILE A C 1
ATOM 722 O O . ILE A 1 94 ? 5.872 -6.039 1.886 1.00 95.75 94 ILE A O 1
ATOM 726 N N . TRP A 1 95 ? 4.092 -6.048 3.260 1.00 95.38 95 TRP A N 1
ATOM 727 C CA . TRP A 1 95 ? 4.231 -7.451 3.628 1.00 95.38 95 TRP A CA 1
ATOM 728 C C . TRP A 1 95 ? 4.124 -8.368 2.408 1.00 95.38 95 TRP A C 1
ATOM 730 O O . TRP A 1 95 ? 4.979 -9.228 2.191 1.00 95.38 95 TRP A O 1
ATOM 740 N N . LYS A 1 96 ? 3.134 -8.132 1.540 1.00 96.06 96 LYS A N 1
ATOM 741 C CA . LYS A 1 96 ? 2.973 -8.907 0.311 1.00 96.06 96 LYS A CA 1
ATOM 742 C C . LYS A 1 96 ? 4.163 -8.742 -0.628 1.00 96.06 96 LYS A C 1
ATOM 744 O O . LYS A 1 96 ? 4.608 -9.725 -1.221 1.00 96.06 96 LYS A O 1
ATOM 749 N N . ALA A 1 97 ? 4.693 -7.527 -0.753 1.00 95.19 97 ALA A N 1
ATOM 750 C CA . ALA A 1 97 ? 5.883 -7.258 -1.552 1.00 95.19 97 ALA A CA 1
ATOM 751 C C . ALA A 1 97 ? 7.104 -8.036 -1.033 1.00 95.19 97 ALA A C 1
ATOM 753 O O . ALA A 1 97 ? 7.847 -8.617 -1.829 1.00 95.19 97 ALA A O 1
ATOM 754 N N . ARG A 1 98 ? 7.261 -8.125 0.295 1.00 94.81 98 ARG A N 1
ATOM 755 C CA . ARG A 1 98 ? 8.300 -8.927 0.954 1.00 94.81 98 ARG A CA 1
ATOM 756 C C . ARG A 1 98 ? 8.132 -10.423 0.680 1.00 94.81 98 ARG A C 1
ATOM 758 O O . ARG A 1 98 ? 9.096 -11.064 0.267 1.00 94.81 98 ARG A O 1
ATOM 765 N N . GLU A 1 99 ? 6.931 -10.974 0.853 1.00 94.81 99 GLU A N 1
ATOM 766 C CA . GLU A 1 99 ? 6.642 -12.394 0.582 1.00 94.81 99 GLU A CA 1
ATOM 767 C C . GLU A 1 99 ? 6.901 -12.776 -0.879 1.00 94.81 99 GLU A C 1
ATOM 769 O O . GLU A 1 99 ? 7.479 -13.821 -1.176 1.00 94.81 99 GLU A O 1
ATOM 774 N N . ALA A 1 100 ? 6.494 -11.908 -1.805 1.00 93.56 100 ALA A N 1
ATOM 775 C CA . ALA A 1 100 ? 6.674 -12.104 -3.237 1.00 93.56 100 ALA A CA 1
ATOM 776 C C . ALA A 1 100 ? 8.114 -11.846 -3.722 1.00 93.56 100 ALA A C 1
ATOM 778 O O . ALA A 1 100 ? 8.417 -12.132 -4.889 1.00 93.56 100 ALA A O 1
ATOM 779 N N . GLN A 1 101 ? 8.992 -11.344 -2.843 1.00 93.38 101 GLN A N 1
ATOM 780 C CA . GLN A 1 101 ? 10.362 -10.924 -3.151 1.00 93.38 101 GLN A CA 1
ATOM 781 C C . GLN A 1 101 ? 10.397 -9.920 -4.309 1.00 93.38 101 GLN A C 1
ATOM 783 O O . GLN A 1 101 ? 11.172 -10.062 -5.257 1.00 93.38 101 GLN A O 1
ATOM 788 N N . LEU A 1 102 ? 9.499 -8.933 -4.265 1.00 90.50 102 LEU A N 1
ATOM 789 C CA . LEU A 1 102 ? 9.478 -7.863 -5.255 1.00 90.50 102 LEU A CA 1
ATOM 790 C C . LEU A 1 102 ? 10.730 -6.999 -5.115 1.00 90.50 102 LEU A C 1
ATOM 792 O O . LEU A 1 102 ? 11.252 -6.786 -4.018 1.00 90.50 102 LEU A O 1
ATOM 796 N N . ASN A 1 103 ? 11.212 -6.474 -6.238 1.00 87.38 103 ASN A N 1
ATOM 797 C CA . ASN A 1 103 ? 12.316 -5.528 -6.197 1.00 87.38 103 ASN A CA 1
ATOM 798 C C . ASN A 1 103 ? 11.846 -4.164 -5.634 1.00 87.38 103 ASN A C 1
ATOM 800 O O . ASN A 1 103 ? 10.652 -3.891 -5.485 1.00 87.38 103 ASN A O 1
ATOM 804 N N . VAL A 1 104 ? 12.794 -3.286 -5.306 1.00 88.44 104 VAL A N 1
ATOM 805 C CA . VAL A 1 104 ? 12.503 -1.968 -4.706 1.00 88.44 104 VAL A CA 1
ATOM 806 C C . VAL A 1 104 ? 11.653 -1.065 -5.607 1.00 88.44 104 VAL A C 1
ATOM 808 O O . VAL A 1 104 ? 10.818 -0.319 -5.101 1.00 88.44 104 VAL A O 1
ATOM 811 N N . LEU A 1 105 ? 11.836 -1.164 -6.927 1.00 85.50 105 LEU A N 1
ATOM 812 C CA . LEU A 1 105 ? 11.069 -0.422 -7.929 1.00 85.50 105 LEU A CA 1
ATOM 813 C C . LEU A 1 105 ? 9.611 -0.904 -7.948 1.00 85.50 105 LEU A C 1
ATOM 815 O O . LEU A 1 105 ? 8.694 -0.116 -7.744 1.00 85.50 105 LEU A O 1
ATOM 819 N N . GLN A 1 106 ? 9.415 -2.214 -8.093 1.00 88.69 106 GLN A N 1
ATOM 820 C CA . GLN A 1 106 ? 8.126 -2.905 -8.078 1.00 88.69 106 GLN A CA 1
ATOM 821 C C . GLN A 1 106 ? 7.370 -2.655 -6.776 1.00 88.69 106 GLN A C 1
ATOM 823 O O . GLN A 1 106 ? 6.164 -2.443 -6.803 1.00 88.69 106 GLN A O 1
ATOM 828 N N . THR A 1 107 ? 8.071 -2.639 -5.640 1.00 92.25 107 THR A N 1
ATOM 829 C CA . THR A 1 107 ? 7.474 -2.339 -4.332 1.00 92.25 107 THR A CA 1
ATOM 830 C C . THR A 1 107 ? 6.951 -0.904 -4.285 1.00 92.25 107 THR A C 1
ATOM 832 O O . THR A 1 107 ? 5.813 -0.682 -3.881 1.00 92.25 107 THR A O 1
ATOM 835 N N . SER A 1 108 ? 7.748 0.067 -4.743 1.00 91.06 108 SER A N 1
ATOM 836 C CA . SER A 1 108 ? 7.338 1.476 -4.810 1.00 91.06 108 SER A CA 1
ATOM 837 C C . SER A 1 108 ? 6.150 1.689 -5.761 1.00 91.06 108 SER A C 1
ATOM 839 O O . SER A 1 108 ? 5.185 2.368 -5.401 1.0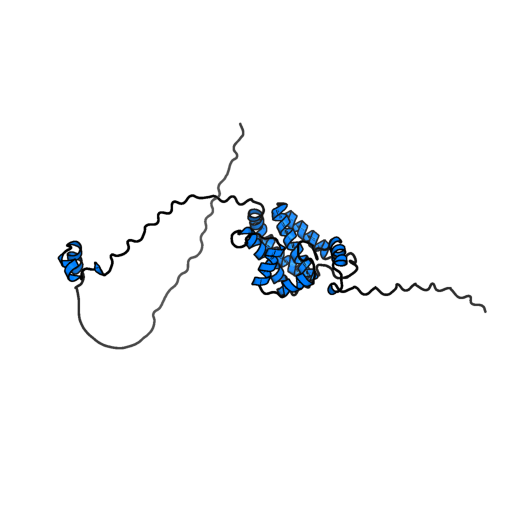0 91.06 108 SER A O 1
ATOM 841 N N . ALA A 1 109 ? 6.173 1.053 -6.935 1.00 90.62 109 ALA A N 1
ATOM 842 C CA . ALA A 1 109 ? 5.081 1.111 -7.903 1.00 90.62 109 ALA A CA 1
ATOM 843 C C . ALA A 1 109 ? 3.799 0.450 -7.375 1.00 90.62 109 ALA A C 1
ATOM 845 O O . ALA A 1 109 ? 2.714 1.018 -7.488 1.00 90.62 109 ALA A O 1
ATOM 846 N N . PHE A 1 110 ? 3.915 -0.729 -6.760 1.00 94.69 110 PHE A N 1
ATOM 847 C CA . PHE A 1 110 ? 2.783 -1.452 -6.183 1.00 94.69 110 PHE A CA 1
ATOM 848 C C . PHE A 1 110 ? 2.131 -0.664 -5.043 1.00 94.69 110 PHE A C 1
ATOM 850 O O . PHE A 1 110 ? 0.909 -0.519 -5.016 1.00 94.69 110 PHE A O 1
ATOM 857 N N . PHE A 1 111 ? 2.941 -0.097 -4.148 1.00 95.31 111 PHE A N 1
ATOM 858 C CA . PHE A 1 111 ? 2.448 0.735 -3.056 1.00 95.31 111 PHE A CA 1
ATOM 859 C C . PHE A 1 111 ? 1.697 1.963 -3.575 1.00 95.31 111 PHE A C 1
ATOM 861 O O . PHE A 1 111 ? 0.578 2.233 -3.144 1.00 95.31 111 PHE A O 1
ATOM 868 N N . SER A 1 112 ? 2.271 2.660 -4.556 1.00 93.81 112 SER A N 1
ATOM 869 C CA . SER A 1 112 ? 1.645 3.842 -5.152 1.00 93.81 112 SER A CA 1
ATOM 870 C C . SER A 1 112 ? 0.333 3.512 -5.854 1.00 93.81 112 SER A C 1
ATOM 872 O O . SER A 1 112 ? -0.642 4.240 -5.688 1.00 93.81 112 SER A O 1
ATOM 874 N N . LEU A 1 113 ? 0.273 2.382 -6.563 1.00 95.00 113 LEU A N 1
ATOM 875 C CA . LEU A 1 113 ? -0.952 1.917 -7.203 1.00 95.00 113 LEU A CA 1
ATOM 876 C C . LEU A 1 113 ? -2.069 1.677 -6.183 1.00 95.00 113 LEU A C 1
ATOM 878 O O . LEU A 1 113 ? -3.190 2.130 -6.392 1.00 95.00 113 LEU A O 1
ATOM 882 N N . VAL A 1 114 ? -1.777 1.005 -5.066 1.00 96.00 114 VAL A N 1
ATOM 883 C CA . VAL A 1 114 ? -2.785 0.758 -4.021 1.00 96.00 114 VAL A CA 1
ATOM 884 C C . VAL A 1 114 ? -3.279 2.066 -3.411 1.00 96.00 114 VAL A C 1
ATOM 886 O O . VAL A 1 114 ? -4.488 2.254 -3.282 1.00 96.00 114 VAL A O 1
ATOM 889 N N . VAL A 1 115 ? -2.375 2.997 -3.104 1.00 94.88 115 VAL A N 1
ATOM 890 C CA . VAL A 1 115 ? -2.750 4.322 -2.591 1.00 94.88 115 VAL A CA 1
ATOM 891 C C . VAL A 1 115 ? -3.653 5.064 -3.583 1.00 94.88 115 VAL A C 1
ATOM 893 O O . VAL A 1 115 ? -4.653 5.654 -3.178 1.00 94.88 115 VAL A O 1
ATOM 896 N N . GLU A 1 116 ? -3.363 5.012 -4.884 1.00 94.12 116 GLU A N 1
ATOM 897 C CA . GLU A 1 116 ? -4.208 5.632 -5.912 1.00 94.12 116 GLU A CA 1
ATOM 898 C C . GLU A 1 116 ? -5.594 4.980 -6.009 1.00 94.12 116 GLU A C 1
ATOM 900 O O . GLU A 1 116 ? -6.592 5.697 -6.097 1.00 94.12 116 GLU A O 1
ATOM 905 N N . LEU A 1 117 ? -5.688 3.648 -5.922 1.00 95.56 117 LEU A N 1
ATOM 906 C CA . LEU A 1 117 ? -6.975 2.943 -5.923 1.00 95.56 117 LEU A CA 1
ATOM 907 C C . LEU A 1 117 ? -7.837 3.313 -4.714 1.00 95.56 117 LEU A C 1
ATOM 909 O O . LEU A 1 117 ? -9.040 3.519 -4.874 1.00 95.56 117 LEU A O 1
ATOM 913 N N . ILE A 1 118 ? -7.234 3.431 -3.531 1.00 94.75 118 ILE A N 1
ATOM 914 C CA . ILE A 1 118 ? -7.925 3.854 -2.309 1.00 94.75 118 ILE A CA 1
ATOM 915 C C . ILE A 1 118 ? -8.352 5.324 -2.405 1.00 94.75 118 ILE A C 1
ATOM 917 O O . ILE A 1 118 ? -9.500 5.652 -2.107 1.00 94.75 118 ILE A O 1
ATOM 921 N N . ASN A 1 119 ? -7.484 6.209 -2.901 1.00 93.31 119 ASN A N 1
ATOM 922 C CA . ASN A 1 119 ? -7.822 7.620 -3.101 1.00 93.31 119 ASN A CA 1
ATOM 923 C C . ASN A 1 119 ? -8.928 7.818 -4.149 1.00 93.31 119 ASN A C 1
ATOM 925 O O . ASN A 1 119 ? -9.740 8.730 -4.013 1.00 93.31 119 ASN A O 1
ATOM 929 N N . ASN A 1 120 ? -9.017 6.964 -5.172 1.00 94.31 120 ASN A N 1
ATOM 930 C CA . ASN A 1 120 ? -10.137 6.992 -6.115 1.00 94.31 120 ASN A CA 1
ATOM 931 C C . ASN A 1 120 ? -11.480 6.710 -5.418 1.00 94.31 120 ASN A C 1
ATOM 933 O O . ASN A 1 120 ? -12.492 7.295 -5.795 1.00 94.31 120 ASN A O 1
ATOM 937 N N . ILE A 1 121 ? -11.495 5.856 -4.393 1.00 93.19 121 ILE A N 1
ATOM 938 C CA . ILE A 1 121 ? -12.694 5.591 -3.586 1.00 93.19 121 ILE A CA 1
ATOM 939 C C . ILE A 1 121 ? -12.984 6.785 -2.671 1.00 93.19 121 ILE A C 1
ATOM 941 O O . ILE A 1 121 ? -14.092 7.318 -2.671 1.00 93.19 121 ILE A O 1
ATOM 945 N N . ARG A 1 122 ? -11.978 7.220 -1.909 1.00 90.75 122 ARG A N 1
ATOM 946 C CA . ARG A 1 122 ? -12.124 8.242 -0.868 1.00 90.75 122 ARG A CA 1
ATOM 947 C C . ARG A 1 122 ? -12.433 9.630 -1.433 1.00 90.75 122 ARG A C 1
ATOM 949 O O . ARG A 1 122 ? -13.406 10.253 -1.033 1.00 90.75 122 ARG A O 1
ATOM 956 N N . GLU A 1 123 ? -11.618 10.100 -2.373 1.00 89.88 123 GLU A N 1
ATOM 957 C CA . GLU A 1 123 ? -11.657 11.489 -2.850 1.00 89.88 123 GLU A CA 1
ATOM 958 C C . GLU A 1 123 ? -12.576 11.660 -4.060 1.00 89.88 123 GLU A C 1
ATOM 960 O O . GLU A 1 123 ? -13.276 12.660 -4.188 1.00 89.88 123 GLU A O 1
ATOM 965 N N . LYS A 1 124 ? -12.568 10.684 -4.976 1.00 90.62 124 LYS A N 1
ATOM 966 C CA . LYS A 1 124 ? -13.323 10.771 -6.238 1.00 90.62 124 LYS A CA 1
ATOM 967 C C . LYS A 1 124 ? -14.661 10.043 -6.194 1.00 90.62 124 LYS A C 1
ATOM 969 O O . LYS A 1 124 ? -15.415 10.160 -7.153 1.00 90.62 124 LYS A O 1
ATOM 974 N N . GLN A 1 125 ? -14.928 9.273 -5.134 1.00 89.81 125 GLN A N 1
ATOM 975 C CA . GLN A 1 125 ? -16.115 8.417 -5.013 1.00 89.81 125 GLN A CA 1
ATOM 976 C C . GLN A 1 125 ? -16.352 7.581 -6.278 1.00 89.81 125 GLN A C 1
ATOM 978 O O . GLN A 1 125 ? -17.469 7.432 -6.769 1.00 89.81 125 GLN A O 1
ATOM 983 N N . MET A 1 126 ? -15.262 7.045 -6.828 1.00 92.94 126 MET A N 1
ATOM 984 C CA . MET A 1 126 ? -15.285 6.313 -8.085 1.00 92.94 126 MET A CA 1
ATOM 985 C C . MET A 1 126 ? -15.994 4.959 -7.894 1.00 92.94 126 MET A C 1
ATOM 987 O O . MET A 1 126 ? -15.640 4.215 -6.971 1.00 92.94 126 MET A O 1
ATOM 991 N N . PRO A 1 127 ? -16.962 4.582 -8.749 1.00 92.94 127 PRO A N 1
ATOM 992 C CA . PRO A 1 127 ? -17.597 3.270 -8.675 1.00 92.94 127 PRO A CA 1
ATOM 993 C C . PRO A 1 127 ? -16.615 2.153 -9.058 1.00 92.94 127 PRO A C 1
ATOM 995 O O . PRO A 1 127 ? -15.617 2.380 -9.747 1.00 92.94 127 PRO A O 1
ATOM 998 N N . LEU A 1 128 ? -16.920 0.916 -8.646 1.00 94.94 128 LEU A N 1
ATOM 999 C CA . LEU A 1 128 ? -16.054 -0.254 -8.861 1.00 94.94 128 LEU A CA 1
ATOM 1000 C C . LEU A 1 128 ? -15.623 -0.411 -10.325 1.00 94.94 128 LEU A C 1
ATOM 1002 O O . LEU A 1 128 ? -14.448 -0.641 -10.597 1.00 94.94 128 LEU A O 1
ATOM 1006 N N . SER A 1 129 ? -16.558 -0.274 -11.268 1.00 95.44 129 SER A N 1
ATOM 1007 C CA . SER A 1 129 ? -16.289 -0.444 -12.699 1.00 95.44 129 SER A CA 1
ATOM 1008 C C . SER A 1 129 ? -15.236 0.531 -13.219 1.00 95.44 129 SER A C 1
ATOM 1010 O O . SER A 1 129 ? -14.339 0.129 -13.958 1.00 95.44 129 SER A O 1
ATOM 1012 N N . GLU A 1 130 ? -15.320 1.796 -12.809 1.00 95.62 130 GLU A N 1
ATOM 1013 C CA . GLU A 1 130 ? -14.380 2.837 -13.221 1.00 95.62 130 GLU A CA 1
ATOM 1014 C C . GLU A 1 130 ? -13.011 2.639 -12.570 1.00 95.62 130 GLU A C 1
ATOM 1016 O O . GLU A 1 130 ? -11.990 2.725 -13.252 1.00 95.62 130 GLU A O 1
ATOM 1021 N N . ASN A 1 131 ? -12.967 2.279 -11.284 1.00 95.94 131 ASN A N 1
ATOM 1022 C CA . ASN A 1 131 ? -11.700 2.068 -10.583 1.00 95.94 131 ASN A CA 1
ATOM 1023 C C . ASN A 1 131 ? -10.984 0.790 -11.058 1.00 95.94 131 ASN A C 1
ATOM 1025 O O . ASN A 1 131 ? -9.758 0.749 -11.162 1.00 95.94 131 ASN A O 1
ATOM 1029 N N . MET A 1 132 ? -11.740 -0.243 -11.444 1.00 96.19 132 MET A N 1
ATOM 1030 C CA . MET A 1 132 ? -11.193 -1.411 -12.140 1.00 96.19 132 MET A CA 1
ATOM 1031 C C . MET A 1 132 ? -10.628 -1.047 -13.513 1.00 96.19 132 MET A C 1
ATOM 1033 O O . MET A 1 132 ? -9.596 -1.589 -13.906 1.00 96.19 132 MET A O 1
ATOM 1037 N N . GLU A 1 133 ? -11.283 -0.159 -14.262 1.00 95.62 133 GLU A N 1
ATOM 1038 C CA . GLU A 1 133 ? -10.773 0.279 -15.562 1.00 95.62 133 GLU A CA 1
ATOM 1039 C C . GLU A 1 133 ? -9.507 1.130 -15.408 1.00 95.62 133 GLU A C 1
ATOM 1041 O O . GLU A 1 133 ? -8.530 0.911 -16.127 1.00 95.62 133 GLU A O 1
ATOM 1046 N N . TYR A 1 134 ? -9.467 2.002 -14.397 1.00 95.31 134 TYR A N 1
ATOM 1047 C CA . TYR A 1 134 ? -8.258 2.718 -13.996 1.00 95.31 134 TYR A CA 1
ATOM 1048 C C . TYR A 1 134 ? -7.114 1.750 -13.672 1.00 95.31 134 TYR A C 1
ATOM 1050 O O . TYR A 1 134 ? -6.024 1.877 -14.230 1.00 95.31 134 TYR A O 1
ATOM 1058 N N . PHE A 1 135 ? -7.373 0.726 -12.851 1.00 95.75 135 PHE A N 1
ATOM 1059 C CA . PHE A 1 135 ? -6.393 -0.313 -12.539 1.00 95.75 135 PHE A CA 1
ATOM 1060 C C . PHE A 1 135 ? -5.880 -1.024 -13.799 1.00 95.75 135 PHE A C 1
ATOM 1062 O O . PHE A 1 135 ? -4.672 -1.131 -13.992 1.00 95.75 135 PHE A O 1
ATOM 1069 N N . LYS A 1 136 ? -6.765 -1.474 -14.698 1.00 93.75 136 LYS A N 1
ATOM 1070 C CA . LYS A 1 136 ? -6.352 -2.131 -15.952 1.00 93.75 136 LYS A CA 1
ATOM 1071 C C . LYS A 1 136 ? -5.492 -1.217 -16.818 1.00 93.75 136 LYS A C 1
ATOM 1073 O O . LYS A 1 136 ? -4.510 -1.677 -17.402 1.00 93.75 136 LYS A O 1
ATOM 1078 N N . GLN A 1 137 ? -5.857 0.060 -16.920 1.00 91.38 137 GLN A N 1
ATOM 1079 C CA . GLN A 1 137 ? -5.105 1.031 -17.701 1.00 91.38 137 GLN A CA 1
ATOM 1080 C C . GLN A 1 137 ? -3.732 1.303 -17.077 1.00 91.38 137 GLN A C 1
ATOM 1082 O O . GLN A 1 137 ? -2.744 1.347 -17.812 1.00 91.38 137 GLN A O 1
ATOM 1087 N N . ALA A 1 138 ? -3.644 1.402 -15.749 1.00 89.81 138 ALA A N 1
ATOM 1088 C CA . ALA A 1 138 ? -2.377 1.499 -15.032 1.00 89.81 138 ALA A CA 1
ATOM 1089 C C . ALA A 1 138 ? -1.513 0.253 -15.287 1.00 89.81 138 ALA A C 1
ATOM 1091 O O . ALA A 1 138 ? -0.389 0.368 -15.770 1.00 89.81 138 ALA A O 1
ATOM 1092 N N . MET A 1 139 ? -2.061 -0.952 -15.111 1.00 90.19 139 MET A N 1
ATOM 1093 C CA . MET A 1 139 ? -1.334 -2.193 -15.388 1.00 90.19 139 MET A CA 1
ATOM 1094 C C . MET A 1 139 ? -0.838 -2.262 -16.834 1.00 90.19 139 MET A C 1
ATOM 1096 O O . MET A 1 139 ? 0.303 -2.645 -17.063 1.00 90.19 139 MET A O 1
ATOM 1100 N N . ARG A 1 140 ? -1.640 -1.849 -17.824 1.00 86.81 140 ARG A N 1
ATOM 1101 C CA . ARG A 1 140 ? -1.220 -1.799 -19.236 1.00 86.81 140 ARG A CA 1
ATOM 1102 C C . ARG A 1 140 ? -0.101 -0.782 -19.468 1.00 86.81 140 ARG A C 1
ATOM 1104 O O . ARG A 1 140 ? 0.856 -1.088 -20.167 1.00 86.81 140 ARG A O 1
ATOM 1111 N N . THR A 1 141 ? -0.216 0.405 -18.885 1.00 83.38 141 THR A N 1
ATOM 1112 C CA . THR A 1 141 ? 0.749 1.499 -19.083 1.00 83.38 141 THR A CA 1
ATOM 1113 C C . THR A 1 141 ? 2.101 1.165 -18.454 1.00 83.38 141 THR A C 1
ATOM 1115 O O . THR A 1 141 ? 3.132 1.377 -19.077 1.00 83.38 141 THR A O 1
ATOM 1118 N N . HIS A 1 142 ? 2.089 0.567 -17.262 1.00 80.88 142 HIS A N 1
ATOM 1119 C CA . HIS A 1 142 ? 3.284 0.298 -16.458 1.00 80.88 142 HIS A CA 1
ATOM 1120 C C . HIS A 1 142 ? 3.888 -1.106 -16.669 1.00 80.88 142 HIS A C 1
ATOM 1122 O O . HIS A 1 142 ? 4.963 -1.403 -16.147 1.00 80.88 142 HIS A O 1
ATOM 1128 N N . SER A 1 143 ? 3.221 -1.973 -17.444 1.00 78.44 143 SER A N 1
ATOM 1129 C CA . SER A 1 143 ? 3.758 -3.276 -17.882 1.00 78.44 143 SER A CA 1
ATOM 1130 C C . SER A 1 143 ? 4.475 -3.229 -19.226 1.00 78.44 143 SER A C 1
ATOM 1132 O O . SER A 1 143 ? 5.344 -4.059 -19.502 1.00 78.44 143 SER A O 1
ATOM 1134 N N . VAL A 1 144 ? 4.111 -2.278 -20.088 1.00 66.38 144 VAL A N 1
ATOM 1135 C CA . VAL A 1 144 ? 4.772 -2.093 -21.376 1.00 66.38 144 VAL A CA 1
ATOM 1136 C C . VAL A 1 144 ? 6.057 -1.307 -21.138 1.00 66.38 144 VAL A C 1
ATOM 1138 O O . VAL A 1 144 ? 6.041 -0.228 -20.556 1.00 66.38 144 VAL A O 1
ATOM 1141 N N . MET A 1 145 ? 7.188 -1.837 -21.608 1.00 57.28 145 MET A N 1
ATOM 1142 C CA . MET A 1 145 ? 8.437 -1.077 -21.660 1.00 57.28 145 MET A CA 1
ATOM 1143 C C . MET A 1 145 ? 8.246 0.179 -22.527 1.00 57.28 145 MET A C 1
ATOM 1145 O O . MET A 1 145 ? 8.285 0.049 -23.749 1.00 57.28 145 MET A O 1
ATOM 1149 N N . ALA A 1 146 ? 8.088 1.373 -21.943 1.00 49.97 146 ALA A N 1
ATOM 1150 C CA . ALA A 1 146 ? 8.539 2.637 -22.549 1.00 49.97 146 ALA A CA 1
ATOM 1151 C C . ALA A 1 146 ? 8.278 3.875 -21.661 1.00 49.97 146 ALA A C 1
ATOM 1153 O O . ALA A 1 146 ? 7.261 3.909 -20.977 1.00 49.97 146 ALA A O 1
ATOM 1154 N N . PRO A 1 147 ? 9.081 4.956 -21.774 1.00 45.72 147 PRO A N 1
ATOM 1155 C CA . PRO A 1 147 ? 10.337 5.097 -22.506 1.00 45.72 147 PRO A CA 1
ATOM 1156 C C . PRO A 1 147 ? 11.542 4.979 -21.564 1.00 45.72 147 PRO A C 1
ATOM 1158 O O . PRO A 1 147 ? 11.421 5.146 -20.359 1.00 45.72 147 PRO A O 1
ATOM 1161 N N . TRP A 1 148 ? 12.712 4.730 -22.153 1.00 46.44 148 TRP A N 1
ATOM 1162 C CA . TRP A 1 148 ? 14.033 4.955 -21.561 1.00 46.44 148 TRP A CA 1
ATOM 1163 C C . TRP A 1 148 ? 14.007 6.131 -20.561 1.00 46.44 148 TRP A C 1
ATOM 1165 O O . TRP A 1 148 ? 13.999 7.302 -20.945 1.00 46.44 148 TRP A O 1
ATOM 1175 N N . ASP A 1 149 ? 13.986 5.815 -19.270 1.00 49.41 149 ASP A N 1
ATOM 1176 C CA . ASP A 1 149 ? 14.147 6.760 -18.162 1.00 49.41 149 ASP A CA 1
ATOM 1177 C C . ASP A 1 149 ? 15.610 7.249 -18.065 1.00 49.41 149 ASP A C 1
ATOM 1179 O O . ASP A 1 149 ? 15.898 8.262 -17.425 1.00 49.41 149 ASP A O 1
ATOM 1183 N N . GLY A 1 150 ? 16.518 6.585 -18.794 1.00 50.22 150 GLY A N 1
ATOM 1184 C CA . GLY A 1 150 ? 17.959 6.821 -18.808 1.00 50.22 150 GLY A CA 1
ATOM 1185 C C . GLY A 1 150 ? 18.739 5.985 -17.807 1.00 50.22 150 GLY A C 1
ATOM 1186 O O . GLY A 1 150 ? 19.967 6.065 -17.796 1.00 50.22 150 GLY A O 1
ATOM 1187 N N . VAL A 1 151 ? 18.046 5.179 -17.001 1.00 53.88 151 VAL A N 1
ATOM 1188 C CA . VAL A 1 151 ? 18.588 4.531 -15.803 1.00 53.88 151 VAL A CA 1
ATOM 1189 C C . VAL A 1 151 ? 18.246 3.042 -15.774 1.00 53.88 151 VAL A C 1
ATOM 1191 O O . VAL A 1 151 ? 19.090 2.238 -15.402 1.00 53.88 151 VAL A O 1
ATOM 1194 N N . SER A 1 152 ? 17.063 2.632 -16.218 1.00 52.06 152 SER A N 1
ATOM 1195 C CA . SER A 1 152 ? 16.621 1.245 -16.205 1.00 52.06 152 SER A CA 1
ATOM 1196 C C . SER A 1 152 ? 15.803 0.909 -17.445 1.00 52.06 152 SER A C 1
ATOM 1198 O O . SER A 1 152 ? 14.814 1.544 -17.788 1.00 52.06 152 SER A O 1
ATOM 1200 N N . SER A 1 153 ? 16.190 -0.172 -18.114 1.00 57.88 153 SER A N 1
ATOM 1201 C CA . SER A 1 153 ? 15.391 -0.761 -19.194 1.00 57.88 153 SER A CA 1
ATOM 1202 C C . SER A 1 153 ? 14.259 -1.658 -18.661 1.00 57.88 153 SER A C 1
ATOM 1204 O O . SER A 1 153 ? 13.671 -2.413 -19.436 1.00 57.88 153 SER A O 1
ATOM 1206 N N . ILE A 1 154 ? 14.005 -1.653 -17.348 1.00 61.88 154 ILE A N 1
ATOM 1207 C CA . ILE A 1 154 ? 13.110 -2.597 -16.675 1.00 61.88 154 ILE A CA 1
ATOM 1208 C C . ILE A 1 154 ? 11.760 -1.907 -16.433 1.00 61.88 154 ILE A C 1
ATOM 1210 O O . ILE A 1 154 ? 11.753 -0.825 -15.848 1.00 61.88 154 ILE A O 1
ATOM 1214 N N . PRO A 1 155 ? 10.633 -2.503 -16.863 1.00 71.56 155 PRO A N 1
ATOM 1215 C CA . PRO A 1 155 ? 9.305 -1.962 -16.585 1.00 71.56 155 PRO A CA 1
ATOM 1216 C C . PRO A 1 155 ? 8.996 -1.973 -15.080 1.00 71.56 155 PRO A C 1
ATOM 1218 O O . PRO A 1 155 ? 9.522 -2.809 -14.340 1.00 71.56 155 PRO A O 1
ATOM 1221 N N . ASP A 1 156 ? 8.093 -1.087 -14.646 1.00 74.19 156 ASP A N 1
ATOM 1222 C CA . ASP A 1 156 ? 7.605 -1.035 -13.258 1.00 74.19 156 ASP A CA 1
ATOM 1223 C C . ASP A 1 156 ? 7.007 -2.392 -12.839 1.00 74.19 156 ASP A C 1
ATOM 1225 O O . ASP A 1 156 ? 7.219 -2.847 -11.713 1.00 74.19 156 ASP A O 1
ATOM 1229 N N . PHE A 1 157 ? 6.317 -3.078 -13.762 1.00 84.19 157 PHE A N 1
ATOM 1230 C CA . PHE A 1 157 ? 5.777 -4.418 -13.549 1.00 84.19 157 PHE A CA 1
ATOM 1231 C C . PHE A 1 157 ? 6.210 -5.409 -14.637 1.00 84.19 157 PHE A C 1
ATOM 1233 O O . PHE A 1 157 ? 5.963 -5.211 -15.825 1.00 84.19 157 PHE A O 1
ATOM 1240 N N . ASP A 1 158 ? 6.803 -6.530 -14.218 1.00 84.69 158 ASP A N 1
ATOM 1241 C CA . ASP A 1 158 ? 7.034 -7.695 -15.078 1.00 84.69 158 ASP A CA 1
ATOM 1242 C C . ASP A 1 158 ? 5.819 -8.645 -15.067 1.00 84.69 158 ASP A C 1
ATOM 1244 O O . ASP A 1 158 ? 4.927 -8.527 -14.227 1.00 84.69 158 ASP A O 1
ATOM 1248 N N . LEU A 1 159 ? 5.775 -9.625 -15.978 1.00 87.50 159 LEU A N 1
ATOM 1249 C CA . LEU A 1 159 ? 4.648 -10.570 -16.078 1.00 87.50 159 LEU A CA 1
ATOM 1250 C C . LEU A 1 159 ? 4.340 -11.297 -14.757 1.00 87.50 159 LEU A C 1
ATOM 1252 O O . LEU A 1 159 ? 3.175 -11.548 -14.444 1.00 87.50 159 LEU A O 1
ATOM 1256 N N . ARG A 1 160 ? 5.372 -11.610 -13.966 1.00 91.25 160 ARG A N 1
ATOM 1257 C CA . ARG A 1 160 ? 5.221 -12.275 -12.665 1.00 91.25 160 ARG A CA 1
ATOM 1258 C C . ARG A 1 160 ? 4.556 -11.335 -11.660 1.00 91.25 160 ARG A C 1
ATOM 1260 O O . ARG A 1 160 ? 3.580 -11.704 -11.013 1.00 91.25 160 ARG A O 1
ATOM 1267 N N . THR A 1 161 ? 5.064 -10.118 -11.555 1.00 89.62 161 THR A N 1
ATOM 1268 C CA . THR A 1 161 ? 4.601 -9.074 -10.644 1.00 89.62 161 THR A CA 1
ATOM 1269 C C . THR A 1 161 ? 3.187 -8.648 -10.992 1.00 89.62 161 THR A C 1
ATOM 1271 O O . THR A 1 161 ? 2.375 -8.503 -10.087 1.00 89.62 161 THR A O 1
ATOM 1274 N N . ILE A 1 162 ? 2.839 -8.558 -12.279 1.00 92.25 162 ILE A N 1
ATOM 1275 C CA . ILE A 1 162 ? 1.467 -8.284 -12.725 1.00 92.25 162 ILE A CA 1
ATOM 1276 C C . ILE A 1 162 ? 0.496 -9.299 -12.135 1.00 92.25 162 ILE A C 1
ATOM 1278 O O . ILE A 1 162 ? -0.522 -8.904 -11.570 1.00 92.25 162 ILE A O 1
ATOM 1282 N N . SER A 1 163 ? 0.809 -10.594 -12.228 1.00 94.00 163 SER A N 1
ATOM 1283 C CA . SER A 1 163 ? -0.054 -11.641 -11.680 1.00 94.00 163 SER A CA 1
ATOM 1284 C C . SER A 1 163 ? -0.202 -11.518 -10.162 1.00 94.00 163 SER A C 1
ATOM 1286 O O . SER A 1 163 ? -1.306 -11.659 -9.644 1.00 94.00 163 SER A O 1
ATOM 1288 N N . ILE A 1 164 ? 0.895 -11.236 -9.454 1.00 94.88 164 ILE A N 1
ATOM 1289 C CA . ILE A 1 164 ? 0.915 -11.119 -7.990 1.00 94.88 164 ILE A CA 1
ATOM 1290 C C . ILE A 1 164 ? 0.112 -9.899 -7.524 1.00 94.88 164 ILE A C 1
ATOM 1292 O O . ILE A 1 164 ? -0.728 -10.018 -6.635 1.00 94.88 164 ILE A O 1
ATOM 1296 N N . VAL A 1 165 ? 0.349 -8.740 -8.142 1.00 94.75 165 VAL A N 1
ATOM 1297 C CA . VAL A 1 165 ? -0.327 -7.472 -7.838 1.00 94.75 165 VAL A CA 1
ATOM 1298 C C . VAL A 1 165 ? -1.814 -7.565 -8.168 1.00 94.75 165 VAL A C 1
ATOM 1300 O O . VAL A 1 165 ? -2.645 -7.165 -7.358 1.00 94.75 165 VAL A O 1
ATOM 1303 N N . THR A 1 166 ? -2.160 -8.153 -9.318 1.00 95.81 166 THR A N 1
ATOM 1304 C CA . THR A 1 166 ? -3.559 -8.338 -9.731 1.00 95.81 166 THR A CA 1
ATOM 1305 C C . THR A 1 166 ? -4.313 -9.226 -8.755 1.00 95.81 166 THR A C 1
ATOM 1307 O O . THR A 1 166 ? -5.408 -8.861 -8.334 1.00 95.81 166 THR A O 1
ATOM 1310 N N . GLU A 1 167 ? -3.740 -10.367 -8.368 1.00 96.44 167 GLU A N 1
ATOM 1311 C CA . GLU A 1 167 ? -4.406 -11.273 -7.433 1.00 96.44 167 GLU A CA 1
ATOM 1312 C C . GLU A 1 167 ? -4.551 -10.641 -6.047 1.00 96.44 167 GLU A C 1
ATOM 1314 O O . GLU A 1 167 ? -5.610 -10.752 -5.428 1.00 96.44 167 GLU A O 1
ATOM 1319 N N . HIS A 1 168 ? -3.531 -9.911 -5.585 1.00 95.88 168 HIS A N 1
ATOM 1320 C CA . HIS A 1 168 ? -3.620 -9.183 -4.326 1.00 95.88 168 HIS A CA 1
ATOM 1321 C C . HIS A 1 168 ? -4.736 -8.137 -4.363 1.00 95.88 168 HIS A C 1
ATOM 1323 O O . HIS A 1 168 ? -5.643 -8.203 -3.551 1.00 95.88 168 HIS A O 1
ATOM 1329 N N . ILE A 1 169 ? -4.734 -7.223 -5.336 1.00 96.50 169 ILE A N 1
ATOM 1330 C CA . ILE A 1 169 ? -5.739 -6.149 -5.427 1.00 96.50 169 ILE A CA 1
ATOM 1331 C C . ILE A 1 169 ? -7.150 -6.719 -5.590 1.00 96.50 169 ILE A C 1
ATOM 1333 O O . ILE A 1 169 ? -8.105 -6.200 -5.011 1.00 96.50 169 ILE A O 1
ATOM 1337 N N . LYS A 1 170 ? -7.296 -7.803 -6.355 1.00 96.12 170 LYS A N 1
ATOM 1338 C CA . LYS A 1 170 ? -8.575 -8.488 -6.522 1.00 96.12 170 LYS A CA 1
ATOM 1339 C C . LYS A 1 170 ? -9.110 -9.018 -5.191 1.00 96.12 170 LYS A C 1
ATOM 1341 O O . LYS A 1 170 ? -10.284 -8.807 -4.906 1.00 96.12 170 LYS A O 1
ATOM 1346 N N . THR A 1 171 ? -8.270 -9.695 -4.410 1.00 95.06 171 THR A N 1
ATOM 1347 C CA . THR A 1 171 ? -8.673 -10.351 -3.154 1.00 95.06 171 THR A CA 1
ATOM 1348 C C . THR A 1 171 ? -8.791 -9.380 -1.984 1.00 95.06 171 THR A C 1
ATOM 1350 O O . THR A 1 171 ? -9.654 -9.565 -1.136 1.00 95.06 171 THR A O 1
ATOM 1353 N N . THR A 1 172 ? -7.980 -8.321 -1.944 1.00 93.75 172 THR A N 1
ATOM 1354 C CA . THR A 1 172 ? -7.975 -7.372 -0.825 1.00 93.75 172 THR A CA 1
ATOM 1355 C C . THR A 1 172 ? -8.880 -6.171 -1.066 1.00 93.75 172 THR A C 1
ATOM 1357 O O . THR A 1 172 ? -9.672 -5.844 -0.194 1.00 93.75 172 THR A O 1
ATOM 1360 N N . ILE A 1 173 ? -8.826 -5.537 -2.243 1.00 93.62 173 ILE A N 1
ATOM 1361 C CA . ILE A 1 173 ? -9.536 -4.274 -2.513 1.00 93.62 173 ILE A CA 1
ATOM 1362 C C . ILE A 1 173 ? -10.853 -4.527 -3.249 1.00 93.62 173 ILE A C 1
ATOM 1364 O O . ILE A 1 173 ? -11.920 -4.157 -2.761 1.00 93.62 173 ILE A O 1
ATOM 1368 N N . PHE A 1 174 ? -10.813 -5.158 -4.428 1.00 95.38 174 PHE A N 1
ATOM 1369 C CA . PHE A 1 174 ? -12.005 -5.262 -5.280 1.00 95.38 174 PHE A CA 1
ATOM 1370 C C . PHE A 1 174 ? -13.063 -6.220 -4.730 1.00 95.38 174 PHE A C 1
ATOM 1372 O O . PHE A 1 174 ? -14.253 -5.945 -4.869 1.00 95.38 174 PHE A O 1
ATOM 1379 N N . GLN A 1 175 ? -12.660 -7.301 -4.059 1.00 95.38 175 GLN A N 1
ATOM 1380 C CA . GLN A 1 175 ? -13.594 -8.208 -3.388 1.00 95.38 175 GLN A CA 1
ATOM 1381 C C . GLN A 1 175 ? -14.415 -7.499 -2.298 1.00 95.38 175 GLN A C 1
ATOM 1383 O O . GLN A 1 175 ? -15.582 -7.828 -2.095 1.00 95.38 175 GLN A O 1
ATOM 1388 N N . HIS A 1 176 ? -13.827 -6.505 -1.633 1.00 93.38 176 HIS A N 1
ATOM 1389 C CA . HIS A 1 176 ? -14.438 -5.773 -0.523 1.00 93.38 176 HIS A CA 1
ATOM 1390 C C . HIS A 1 176 ? -14.810 -4.330 -0.900 1.00 93.38 176 HIS A C 1
ATOM 1392 O O . HIS A 1 176 ? -15.006 -3.482 -0.033 1.00 93.38 176 HIS A O 1
ATOM 1398 N N . TYR A 1 177 ? -14.957 -4.039 -2.197 1.00 94.00 177 TYR A N 1
ATOM 1399 C CA . TYR A 1 177 ? -15.094 -2.667 -2.691 1.00 94.00 177 TYR A CA 1
ATOM 1400 C C . TYR A 1 177 ? -16.308 -1.923 -2.136 1.00 94.00 177 TYR A C 1
ATOM 1402 O O . TYR A 1 177 ? -16.198 -0.753 -1.797 1.00 94.00 177 TYR A O 1
ATOM 1410 N N . ALA A 1 178 ? -17.461 -2.589 -2.023 1.00 91.62 178 ALA A N 1
ATOM 1411 C CA . ALA A 1 178 ? -18.675 -1.965 -1.492 1.00 91.62 178 ALA A CA 1
ATOM 1412 C C . ALA A 1 178 ? -18.492 -1.495 -0.039 1.00 91.62 178 ALA A C 1
ATOM 1414 O O . ALA A 1 178 ? -18.950 -0.414 0.323 1.00 91.62 178 ALA A O 1
ATOM 1415 N N . LEU A 1 179 ? -17.763 -2.277 0.767 1.00 91.25 179 LEU A N 1
ATOM 1416 C CA . LEU A 1 179 ? -17.413 -1.903 2.135 1.00 91.25 179 LEU A CA 1
ATOM 1417 C C . LEU A 1 179 ? -16.507 -0.671 2.135 1.00 91.25 179 LEU A C 1
ATOM 1419 O O . LEU A 1 179 ? -16.826 0.312 2.796 1.00 91.25 179 LEU A O 1
ATOM 1423 N N . TYR A 1 180 ? -15.415 -0.699 1.364 1.00 91.25 180 TYR A N 1
ATOM 1424 C CA . TYR A 1 180 ? -14.503 0.442 1.274 1.00 91.25 180 TYR A CA 1
ATOM 1425 C C . TYR A 1 180 ? -15.194 1.699 0.760 1.00 91.25 180 TYR A C 1
ATOM 1427 O O . TYR A 1 180 ? -14.944 2.778 1.280 1.00 91.25 180 TYR A O 1
ATOM 1435 N N . PHE A 1 181 ? -16.094 1.569 -0.211 1.00 90.88 181 PHE A N 1
ATOM 1436 C CA . PHE A 1 181 ? -16.872 2.687 -0.725 1.00 90.88 181 PHE A CA 1
ATOM 1437 C C . PHE A 1 181 ? -17.748 3.312 0.363 1.00 90.88 181 PHE A C 1
ATOM 1439 O O . PHE A 1 181 ? -17.709 4.518 0.564 1.00 90.88 181 PHE A O 1
ATOM 1446 N N . HIS A 1 182 ? -18.489 2.518 1.135 1.00 87.94 182 HIS A N 1
ATOM 1447 C CA . HIS A 1 182 ? -19.310 3.072 2.215 1.00 87.94 182 HIS A CA 1
ATOM 1448 C C . HIS A 1 182 ? -18.479 3.688 3.342 1.00 87.94 182 HIS A C 1
ATOM 1450 O O . HIS A 1 182 ? -18.799 4.777 3.804 1.00 87.94 182 HIS A O 1
ATOM 1456 N N . VAL A 1 183 ? -17.399 3.022 3.749 1.00 88.00 183 VAL A N 1
ATOM 1457 C CA . VAL A 1 183 ? -16.565 3.441 4.882 1.00 88.00 183 VAL A CA 1
ATOM 1458 C C . VAL A 1 183 ? -15.697 4.660 4.548 1.00 88.00 183 VAL A C 1
ATOM 1460 O O . VAL A 1 183 ? -15.495 5.513 5.405 1.00 88.00 183 VAL A O 1
ATOM 1463 N N . LEU A 1 184 ? -15.180 4.761 3.318 1.00 85.19 184 LEU A N 1
ATOM 1464 C CA . LEU A 1 184 ? -14.253 5.827 2.917 1.00 85.19 184 LEU A CA 1
ATOM 1465 C C . LEU A 1 184 ? -14.936 7.015 2.233 1.00 85.19 184 LEU A C 1
ATOM 1467 O O . LEU A 1 184 ? -14.367 8.105 2.244 1.00 85.19 184 LEU A O 1
ATOM 1471 N N . SER A 1 185 ? -16.100 6.826 1.601 1.00 79.88 185 SER A N 1
ATOM 1472 C CA . SER A 1 185 ? -16.784 7.900 0.865 1.00 79.88 185 SER A CA 1
ATOM 1473 C C . SER A 1 185 ? -17.818 8.657 1.704 1.00 79.88 185 SER A C 1
ATOM 1475 O O . SER A 1 185 ? -18.198 9.762 1.318 1.00 79.88 185 SER A O 1
ATOM 1477 N N . GLN A 1 186 ? -18.290 8.100 2.826 1.00 71.06 186 GLN A N 1
ATOM 1478 C CA . GLN A 1 186 ? -19.270 8.768 3.690 1.00 71.06 186 GLN A CA 1
ATOM 1479 C C . GLN A 1 186 ? -18.591 9.442 4.890 1.00 71.06 186 GLN A C 1
ATOM 1481 O O . GLN A 1 186 ? -17.750 8.818 5.540 1.00 71.06 186 GLN A O 1
ATOM 1486 N N . PRO A 1 187 ? -18.957 10.691 5.236 1.00 65.00 187 PRO A N 1
ATOM 1487 C CA . PRO A 1 187 ? -18.590 11.245 6.529 1.00 65.00 187 PRO A CA 1
ATOM 1488 C C . PRO A 1 187 ? -19.267 10.408 7.619 1.00 65.00 187 PRO A C 1
ATOM 1490 O O . PRO A 1 187 ? -20.487 10.255 7.627 1.00 65.00 187 PRO A O 1
ATOM 1493 N N . PHE A 1 188 ? -18.475 9.836 8.525 1.00 64.44 188 PHE A N 1
ATOM 1494 C CA . PHE A 1 188 ? -19.015 9.181 9.710 1.00 64.44 188 PHE A CA 1
ATOM 1495 C C . PHE A 1 188 ? -19.688 10.240 10.589 1.00 64.44 188 PHE A C 1
ATOM 1497 O O . PHE A 1 188 ? -19.009 11.106 11.141 1.00 64.44 188 PHE A O 1
ATOM 1504 N N . GLU A 1 189 ? -21.013 10.181 10.709 1.00 64.00 189 GLU A N 1
ATOM 1505 C CA . GLU A 1 189 ? -21.762 10.968 11.687 1.00 64.00 189 GLU A CA 1
ATOM 1506 C C . GLU A 1 189 ? -21.930 10.127 12.961 1.00 64.00 189 GLU A C 1
ATOM 1508 O O . GLU A 1 189 ? -22.734 9.191 12.971 1.00 64.00 189 GLU A O 1
ATOM 1513 N N . PRO A 1 190 ? -21.159 10.392 14.035 1.00 65.31 190 PRO A N 1
ATOM 1514 C CA . PRO A 1 190 ? -21.325 9.669 15.286 1.00 65.31 190 PRO A CA 1
ATOM 1515 C C . PRO A 1 190 ? -22.701 9.972 15.881 1.00 65.31 190 PRO A C 1
ATOM 1517 O O . PRO A 1 190 ? -22.944 11.063 16.403 1.00 65.31 190 PRO A O 1
ATOM 1520 N N . GLU A 1 191 ? -23.596 8.986 15.860 1.00 71.88 191 GLU A N 1
ATOM 1521 C CA . GLU A 1 191 ? -24.835 9.057 16.624 1.00 71.88 191 GLU A CA 1
ATOM 1522 C C . GLU A 1 191 ? -24.482 9.009 18.117 1.00 71.88 191 GLU A C 1
ATOM 1524 O O . GLU A 1 191 ? -24.101 7.977 18.674 1.00 71.88 191 GLU A O 1
ATOM 1529 N N . THR A 1 192 ? -24.545 10.166 18.775 1.00 76.12 192 THR A N 1
ATOM 1530 C CA . THR A 1 192 ? -24.266 10.255 20.208 1.00 76.12 192 THR A CA 1
ATOM 1531 C C . THR A 1 192 ? -25.505 9.784 20.958 1.00 76.12 192 THR A C 1
ATOM 1533 O O . THR A 1 192 ? -26.447 10.549 21.149 1.00 76.12 192 THR A O 1
ATOM 1536 N N . VAL A 1 193 ? -25.528 8.516 21.368 1.00 81.06 193 VAL A N 1
ATOM 1537 C CA . VAL A 1 193 ? -26.641 7.962 22.149 1.00 81.06 193 VAL A CA 1
ATOM 1538 C C . VAL A 1 193 ? -26.422 8.291 23.632 1.00 81.06 193 VAL A C 1
ATOM 1540 O O . VAL A 1 193 ? -25.490 7.757 24.242 1.00 81.06 193 VAL A O 1
ATOM 1543 N N . PRO A 1 194 ? -27.247 9.151 24.258 1.00 79.00 194 PRO A N 1
ATOM 1544 C CA . PRO A 1 194 ? -27.148 9.392 25.689 1.00 79.00 194 PRO A CA 1
ATOM 1545 C C . PRO A 1 194 ? -27.612 8.139 26.440 1.00 79.00 194 PRO A C 1
ATOM 1547 O O . PRO A 1 194 ? -28.787 7.778 26.399 1.00 79.00 194 PRO A O 1
ATOM 1550 N N . PHE A 1 195 ? -26.699 7.474 27.149 1.00 81.00 195 PHE A N 1
ATOM 1551 C CA . PHE A 1 195 ? -27.046 6.379 28.052 1.00 81.00 195 PHE A CA 1
ATOM 1552 C C . PHE A 1 195 ? -26.949 6.845 29.505 1.00 81.00 195 PHE A C 1
ATOM 1554 O O . PHE A 1 195 ? -25.981 7.482 29.921 1.00 81.00 195 PHE A O 1
ATOM 1561 N N . GLN A 1 196 ? -27.972 6.531 30.297 1.00 79.50 196 GLN A N 1
ATOM 1562 C CA . GLN A 1 196 ? -28.013 6.879 31.711 1.00 79.50 196 GLN A CA 1
ATOM 1563 C C . GLN A 1 196 ? -27.428 5.716 32.520 1.00 79.50 196 GLN A C 1
ATOM 1565 O O . GLN A 1 196 ? -28.106 4.729 32.804 1.00 79.50 196 GLN A O 1
ATOM 1570 N N . LEU A 1 197 ? -26.139 5.800 32.853 1.00 77.81 197 LEU A N 1
ATOM 1571 C CA . LEU A 1 197 ? -25.461 4.772 33.641 1.00 77.81 197 LEU A CA 1
ATOM 1572 C C . LEU A 1 197 ? -25.816 4.920 35.126 1.00 77.81 197 LEU A C 1
ATOM 1574 O O . LEU A 1 197 ? -25.253 5.761 35.825 1.00 77.81 197 LEU A O 1
ATOM 1578 N N . SER A 1 198 ? -26.727 4.089 35.638 1.00 78.75 198 SER A N 1
ATOM 1579 C CA . SER A 1 198 ? -26.922 3.968 37.086 1.00 78.75 198 SER A CA 1
ATOM 1580 C C . SER A 1 198 ? -25.927 2.953 37.648 1.00 78.75 198 SER A C 1
ATOM 1582 O O . SER A 1 198 ? -26.146 1.742 37.568 1.00 78.75 198 SER A O 1
ATOM 1584 N N . TYR A 1 199 ? -24.831 3.425 38.233 1.00 77.25 199 TYR A N 1
ATOM 1585 C CA . TYR A 1 199 ? -23.981 2.558 39.040 1.00 77.25 199 TYR A CA 1
ATOM 1586 C C . TYR A 1 199 ? -24.642 2.382 40.415 1.00 77.25 199 TYR A C 1
ATOM 1588 O O . TYR A 1 199 ? -24.828 3.338 41.165 1.00 77.25 199 TYR A O 1
ATOM 1596 N N . ARG A 1 200 ? -25.040 1.152 40.760 1.00 78.31 200 ARG A N 1
ATOM 1597 C CA . ARG A 1 200 ? -25.295 0.814 42.165 1.00 78.31 200 ARG A CA 1
ATOM 1598 C C . ARG A 1 200 ? -23.946 0.543 42.806 1.00 78.31 200 ARG A C 1
ATOM 1600 O O . ARG A 1 200 ? -23.274 -0.409 42.419 1.00 78.31 200 ARG A O 1
ATOM 1607 N N . THR A 1 201 ? -23.560 1.352 43.784 1.00 80.75 201 THR A N 1
ATOM 1608 C CA . THR A 1 201 ? -22.440 1.009 44.661 1.00 80.75 201 THR A CA 1
ATOM 1609 C C . THR A 1 201 ? -22.772 -0.325 45.335 1.00 80.75 201 THR A C 1
ATOM 1611 O O . THR A 1 201 ? -23.832 -0.418 45.966 1.00 80.75 201 THR A O 1
ATOM 1614 N N . PRO A 1 202 ? -21.938 -1.372 45.189 1.00 80.56 202 PRO A N 1
ATOM 1615 C CA . PRO A 1 202 ? -22.121 -2.602 45.942 1.00 80.56 202 PRO A CA 1
ATOM 1616 C C . PRO A 1 202 ? -22.183 -2.254 47.428 1.00 80.56 202 PRO A C 1
ATOM 1618 O O . PRO A 1 202 ? -21.362 -1.471 47.909 1.00 80.56 202 PRO A O 1
ATOM 1621 N N . ILE A 1 203 ? -23.167 -2.800 48.146 1.00 80.00 203 ILE A N 1
ATOM 1622 C CA . ILE A 1 203 ? -23.215 -2.658 49.601 1.00 80.00 203 ILE A CA 1
ATOM 1623 C C . ILE A 1 203 ? -21.935 -3.301 50.125 1.00 80.00 203 ILE A C 1
ATOM 1625 O O . ILE A 1 203 ? -21.737 -4.508 49.977 1.00 80.00 203 ILE A O 1
ATOM 1629 N N . VAL A 1 204 ? -21.044 -2.481 50.677 1.00 80.50 204 VAL A N 1
ATOM 1630 C CA . VAL A 1 204 ? -19.844 -2.979 51.341 1.00 80.50 204 VAL A CA 1
ATOM 1631 C C . VAL A 1 204 ? -20.335 -3.768 52.555 1.00 80.50 204 VAL A C 1
ATOM 1633 O O . VAL A 1 204 ? -21.139 -3.225 53.321 1.00 80.50 204 VAL A O 1
ATOM 1636 N N . PRO A 1 205 ? -19.940 -5.044 52.722 1.00 79.56 205 PRO A N 1
ATOM 1637 C CA . PRO A 1 205 ? -20.310 -5.778 53.920 1.00 79.56 205 PRO A CA 1
ATOM 1638 C C . PRO A 1 205 ? -19.804 -5.004 55.146 1.00 79.56 205 PRO A C 1
ATOM 1640 O O . PRO A 1 205 ? -18.720 -4.411 55.077 1.00 79.56 205 PRO A O 1
ATOM 1643 N N . PRO A 1 206 ? -20.572 -4.973 56.249 1.00 79.81 206 PRO A N 1
ATOM 1644 C CA . PRO A 1 206 ? -20.130 -4.316 57.469 1.00 79.81 206 PRO A CA 1
ATOM 1645 C C . PRO A 1 206 ? -18.761 -4.869 57.898 1.00 79.81 206 PRO A C 1
ATOM 1647 O O . PRO A 1 206 ? -18.447 -6.035 57.623 1.00 79.81 206 PRO A O 1
ATOM 1650 N N . PRO A 1 207 ? -17.912 -4.039 58.525 1.00 85.25 207 PRO A N 1
ATOM 1651 C CA . PRO A 1 207 ? -16.579 -4.456 58.939 1.00 85.25 207 PRO A CA 1
ATOM 1652 C C . PRO A 1 207 ? -16.654 -5.667 59.877 1.00 85.25 207 PRO A C 1
ATOM 1654 O O . PRO A 1 207 ? -17.605 -5.821 60.639 1.00 85.25 207 PRO A O 1
ATOM 1657 N N . LEU A 1 208 ? -15.619 -6.516 59.873 1.00 79.25 208 LEU A N 1
ATOM 1658 C CA . LEU A 1 208 ? -15.575 -7.740 60.692 1.00 79.25 208 LEU A CA 1
ATOM 1659 C C . LEU A 1 208 ? -15.733 -7.465 62.203 1.00 79.25 208 LEU A C 1
ATOM 1661 O O . LEU A 1 208 ? -16.151 -8.345 62.945 1.00 79.25 208 LEU A O 1
ATOM 1665 N N . SER A 1 209 ? -15.448 -6.243 62.657 1.00 83.00 209 SER A N 1
ATOM 1666 C CA . SER A 1 209 ? -15.697 -5.786 64.030 1.00 83.00 209 SER A CA 1
ATOM 1667 C C . SER A 1 209 ? -17.179 -5.744 64.420 1.00 83.00 209 SER A C 1
ATOM 1669 O O . SER A 1 209 ? -17.490 -5.789 65.604 1.00 83.00 209 SER A O 1
ATOM 1671 N N . GLU A 1 210 ? -18.082 -5.644 63.444 1.00 80.31 210 GLU A N 1
ATOM 1672 C CA . GLU A 1 210 ? -19.540 -5.684 63.621 1.00 80.31 210 GLU A CA 1
ATOM 1673 C C . GLU A 1 210 ? -20.111 -7.090 63.370 1.00 80.31 210 GLU A C 1
ATOM 1675 O O . GLU A 1 210 ? -21.325 -7.298 63.435 1.00 80.31 210 GLU A O 1
ATOM 1680 N N . ALA A 1 211 ? -19.254 -8.074 63.072 1.00 78.56 211 ALA A N 1
ATOM 1681 C CA . ALA A 1 211 ? -19.693 -9.442 62.871 1.00 78.56 211 ALA A CA 1
ATOM 1682 C C . ALA A 1 211 ? -20.145 -10.051 64.200 1.00 78.56 211 ALA A C 1
ATOM 1684 O O . ALA A 1 211 ? -19.384 -10.158 65.160 1.00 78.56 211 ALA A O 1
ATOM 1685 N N . VAL A 1 212 ? -21.396 -10.497 64.227 1.00 80.56 212 VAL A N 1
ATOM 1686 C CA . VAL A 1 212 ? -21.962 -11.237 65.352 1.00 80.56 212 VAL A CA 1
ATOM 1687 C C . VAL A 1 212 ? -21.746 -12.734 65.103 1.00 80.56 212 VAL A C 1
ATOM 1689 O O . VAL A 1 212 ? -22.036 -13.209 63.998 1.00 80.56 212 VAL A O 1
ATOM 1692 N N . PRO A 1 213 ? -21.260 -13.508 66.091 1.00 80.56 213 PRO A N 1
ATOM 1693 C CA . PRO A 1 213 ? -21.183 -14.957 65.983 1.00 80.56 213 PRO A CA 1
ATOM 1694 C C . PRO A 1 213 ? -22.525 -15.558 65.552 1.00 80.56 213 PRO A C 1
ATOM 1696 O O . PRO A 1 213 ? -23.587 -15.211 66.070 1.00 80.56 213 PRO A O 1
ATOM 1699 N N . LEU A 1 214 ? -22.481 -16.514 64.620 1.00 75.38 214 LEU A N 1
ATOM 1700 C CA . LEU A 1 214 ? -23.668 -17.178 64.068 1.00 75.38 214 LEU A CA 1
ATOM 1701 C C . LEU A 1 214 ? -24.684 -17.675 65.128 1.00 75.38 214 LEU A C 1
ATOM 1703 O O . LEU A 1 214 ? -25.886 -17.587 64.867 1.00 75.38 214 LEU A O 1
ATOM 1707 N N . PRO A 1 215 ? -24.260 -18.190 66.306 1.00 78.00 215 PRO A N 1
ATOM 1708 C CA . PRO A 1 215 ? -25.186 -18.586 67.368 1.00 78.00 215 PRO A CA 1
ATOM 1709 C C . PRO A 1 215 ? -26.000 -17.414 67.938 1.00 78.00 215 PRO A C 1
ATOM 1711 O O . PRO A 1 215 ? -27.204 -17.545 68.141 1.00 78.00 215 PRO A O 1
ATOM 1714 N N . GLU A 1 216 ? -25.369 -16.257 68.135 1.00 74.25 216 GLU A N 1
ATOM 1715 C CA . GLU A 1 216 ? -26.002 -15.044 68.668 1.00 74.25 216 GLU A CA 1
ATOM 1716 C C . GLU A 1 216 ? -26.908 -14.379 67.620 1.00 74.25 216 GLU A C 1
ATOM 1718 O O . GLU A 1 216 ? -28.007 -13.920 67.933 1.00 74.25 216 GLU A O 1
ATOM 1723 N N . MET A 1 217 ? -26.505 -14.417 66.346 1.00 70.81 217 MET A N 1
ATOM 1724 C CA . MET A 1 217 ? -27.316 -13.929 65.225 1.00 70.81 217 MET A CA 1
ATOM 1725 C C . MET A 1 217 ? -28.617 -14.735 65.056 1.00 70.81 217 MET A C 1
ATOM 1727 O O . MET A 1 217 ? -29.672 -14.162 64.786 1.00 70.81 217 MET A O 1
ATOM 1731 N N . LYS A 1 218 ? -28.559 -16.062 65.243 1.00 73.88 218 LYS A N 1
ATOM 1732 C CA . LYS A 1 218 ? -29.727 -16.958 65.169 1.00 73.88 218 LYS A CA 1
ATOM 1733 C C . LYS A 1 218 ? -30.670 -16.815 66.364 1.00 73.88 218 LYS A C 1
ATOM 1735 O O . LYS A 1 218 ? -31.868 -17.018 66.199 1.00 73.88 218 LYS A O 1
ATOM 1740 N N . ALA A 1 219 ? -30.147 -16.463 67.538 1.00 75.12 219 ALA A N 1
ATOM 1741 C CA . ALA A 1 219 ? -30.953 -16.228 68.734 1.00 75.12 219 ALA A CA 1
ATOM 1742 C C . ALA A 1 219 ? -31.742 -14.907 68.662 1.00 75.12 219 ALA A C 1
ATOM 1744 O O . ALA A 1 219 ? -32.874 -14.843 69.134 1.00 75.12 219 ALA A O 1
ATOM 1745 N N . ASN A 1 220 ? -31.166 -13.876 68.033 1.00 67.06 220 ASN A N 1
ATOM 1746 C CA . ASN A 1 220 ? -31.729 -12.523 68.015 1.00 67.06 220 ASN A CA 1
ATOM 1747 C C . ASN A 1 220 ? -32.533 -12.176 66.750 1.00 67.06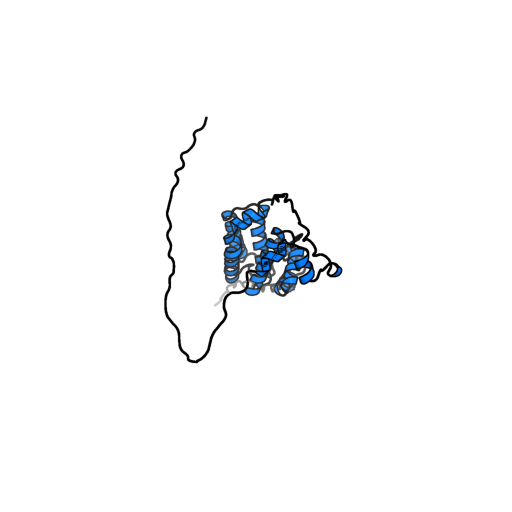 220 ASN A C 1
ATOM 1749 O O . ASN A 1 220 ? -33.160 -11.118 66.710 1.00 67.06 220 ASN A O 1
ATOM 1753 N N . ASN A 1 221 ? -32.532 -13.025 65.715 1.00 70.00 221 ASN A N 1
ATOM 1754 C CA . ASN A 1 221 ? -33.248 -12.759 64.467 1.00 70.00 221 ASN A CA 1
ATOM 1755 C C . ASN A 1 221 ? -34.166 -13.934 64.064 1.00 70.00 221 ASN A C 1
ATOM 1757 O O . ASN A 1 221 ? -33.669 -14.984 63.639 1.00 70.00 221 ASN A O 1
ATOM 1761 N N . PRO A 1 222 ? -35.504 -13.766 64.111 1.00 63.00 222 PRO A N 1
ATOM 1762 C CA . PRO A 1 222 ? -36.453 -14.837 63.801 1.00 63.00 222 PRO A CA 1
ATOM 1763 C C . PRO A 1 222 ? -36.392 -15.312 62.339 1.00 63.00 222 PRO A C 1
ATOM 1765 O O . PRO A 1 222 ? -36.831 -16.422 62.044 1.00 63.00 222 PRO A O 1
ATOM 1768 N N . ALA A 1 223 ? -35.797 -14.535 61.422 1.00 64.19 223 ALA A N 1
ATOM 1769 C CA . ALA A 1 223 ? -35.636 -14.924 60.018 1.00 64.19 223 ALA A CA 1
ATOM 1770 C C . ALA A 1 223 ? -34.698 -16.133 59.813 1.00 64.19 223 ALA A C 1
ATOM 1772 O O . ALA A 1 223 ? -34.829 -16.852 58.824 1.00 64.19 223 ALA A O 1
ATOM 1773 N N . PHE A 1 224 ? -33.776 -16.395 60.748 1.00 57.72 224 PHE A N 1
ATOM 1774 C CA . PHE A 1 224 ? -32.806 -17.495 60.649 1.00 57.72 224 PHE A CA 1
ATOM 1775 C C . PHE A 1 224 ? -33.213 -18.762 61.418 1.00 57.72 224 PHE A C 1
ATOM 1777 O O . PHE A 1 224 ? -32.566 -19.799 61.257 1.00 57.72 224 PHE A O 1
ATOM 1784 N N . ALA A 1 225 ? -34.291 -18.717 62.208 1.00 56.94 225 ALA A N 1
ATOM 1785 C CA . ALA A 1 225 ? -34.785 -19.869 62.965 1.00 56.94 225 ALA A CA 1
ATOM 1786 C C . ALA A 1 225 ? -35.367 -20.972 62.056 1.00 56.94 225 ALA A C 1
ATOM 1788 O O . ALA A 1 225 ? -35.256 -22.156 62.367 1.00 56.94 225 ALA A O 1
ATOM 1789 N N . HIS A 1 226 ? -35.920 -20.602 60.896 1.00 52.75 226 HIS A N 1
ATOM 1790 C CA . HIS A 1 226 ? -36.566 -21.541 59.968 1.00 52.75 226 HIS A CA 1
ATOM 1791 C C . HIS A 1 226 ? -35.615 -22.251 58.991 1.00 52.75 226 HIS A C 1
ATOM 1793 O O . HIS A 1 226 ? -36.020 -23.210 58.339 1.00 52.75 226 HIS A O 1
ATOM 1799 N N . ALA A 1 227 ? -34.347 -21.839 58.896 1.00 49.78 227 ALA A N 1
ATOM 1800 C CA . ALA A 1 227 ? -33.391 -22.451 57.965 1.00 49.78 227 ALA A CA 1
ATOM 1801 C C . ALA A 1 227 ? -32.755 -23.755 58.493 1.00 49.78 227 ALA A C 1
ATOM 1803 O O . ALA A 1 227 ? -32.112 -24.474 57.733 1.00 49.78 227 ALA A O 1
ATOM 1804 N N . ALA A 1 228 ? -32.916 -24.078 59.782 1.00 45.09 228 ALA A N 1
ATOM 1805 C CA . ALA A 1 228 ? -32.284 -25.246 60.403 1.00 45.09 228 ALA A CA 1
ATOM 1806 C C . ALA A 1 228 ? -33.082 -26.557 60.254 1.00 45.09 228 ALA A C 1
ATOM 1808 O O . ALA A 1 228 ? -32.559 -27.622 60.571 1.00 45.09 228 ALA A O 1
ATOM 1809 N N . SER A 1 229 ? -34.325 -26.510 59.767 1.00 44.88 229 SER A N 1
ATOM 1810 C CA . SER A 1 229 ? -35.203 -27.691 59.698 1.00 44.88 229 SER A CA 1
ATOM 1811 C C . SER A 1 229 ? -35.170 -28.435 58.357 1.00 44.88 229 SER A C 1
ATOM 1813 O O . SER A 1 229 ? -35.872 -29.429 58.213 1.00 44.88 229 SER A O 1
ATOM 1815 N N . ALA A 1 230 ? -34.377 -27.991 57.376 1.00 43.69 230 ALA A N 1
ATOM 1816 C CA . ALA A 1 230 ? -34.368 -28.587 56.034 1.00 43.69 230 ALA A CA 1
ATOM 1817 C C . ALA A 1 230 ? -33.263 -29.635 55.794 1.00 43.69 230 ALA A C 1
ATOM 1819 O O . ALA A 1 230 ? -33.149 -30.146 54.682 1.00 43.69 230 ALA A O 1
ATOM 1820 N N . THR A 1 231 ? -32.467 -29.995 56.805 1.00 44.69 231 THR A N 1
ATOM 1821 C CA . THR A 1 231 ? -31.341 -30.921 56.608 1.00 44.69 231 THR A CA 1
ATOM 1822 C C . THR A 1 231 ? -31.321 -32.008 57.674 1.00 44.69 231 THR A C 1
ATOM 1824 O O . THR A 1 231 ? -30.538 -31.930 58.615 1.00 44.69 231 THR A O 1
ATOM 1827 N N . GLN A 1 232 ? -32.193 -33.012 57.529 1.00 39.16 232 GLN A N 1
ATOM 1828 C CA . GLN A 1 232 ? -31.986 -34.377 58.038 1.00 39.16 232 GLN A CA 1
ATOM 1829 C C . GLN A 1 232 ? -33.113 -35.316 57.568 1.00 39.16 232 GLN A C 1
ATOM 1831 O O . GLN A 1 232 ? -34.164 -35.403 58.197 1.00 39.16 232 GLN A O 1
ATOM 1836 N N . HIS A 1 233 ? -32.878 -36.066 56.485 1.00 31.77 233 HIS A N 1
ATOM 1837 C CA . HIS A 1 233 ? -33.449 -37.407 56.347 1.00 31.77 233 HIS A CA 1
ATOM 1838 C C . HIS A 1 233 ? -32.503 -38.326 55.550 1.00 31.77 233 HIS A C 1
ATOM 1840 O O . HIS A 1 233 ? -32.171 -38.037 54.403 1.00 31.77 233 HIS A O 1
ATOM 1846 N N . ASN A 1 234 ? -32.131 -39.426 56.218 1.00 32.84 234 ASN A N 1
ATOM 1847 C CA . ASN A 1 234 ? -31.566 -40.706 55.762 1.00 32.84 234 ASN A CA 1
ATOM 1848 C C . ASN A 1 234 ? -30.037 -40.893 55.642 1.00 32.84 234 ASN A C 1
ATOM 1850 O O . ASN A 1 234 ? -29.438 -40.696 54.590 1.00 32.84 234 ASN A O 1
ATOM 1854 N N . GLY A 1 235 ? -29.448 -41.426 56.726 1.00 28.30 235 GLY A N 1
ATOM 1855 C CA . GLY A 1 235 ? -28.592 -42.628 56.647 1.00 28.30 235 GLY A CA 1
ATOM 1856 C C . GLY A 1 235 ? -29.474 -43.892 56.598 1.00 28.30 235 GLY A C 1
ATOM 1857 O O . GLY A 1 235 ? -30.689 -43.773 56.711 1.00 28.30 235 GLY A O 1
ATOM 1858 N N . ALA A 1 236 ? -29.002 -45.124 56.452 1.00 30.42 236 ALA A N 1
ATOM 1859 C CA . ALA A 1 236 ? -27.683 -45.729 56.310 1.00 30.42 236 ALA A CA 1
ATOM 1860 C C . ALA A 1 236 ? -27.908 -47.159 55.744 1.00 30.42 236 ALA A C 1
ATOM 1862 O O . ALA A 1 236 ? -29.010 -47.685 55.898 1.00 30.42 236 ALA A O 1
ATOM 1863 N N . ASP A 1 237 ? -26.908 -47.734 55.065 1.00 29.86 237 ASP A N 1
ATOM 1864 C CA . ASP A 1 237 ? -26.334 -49.074 55.339 1.00 29.86 237 ASP A CA 1
ATOM 1865 C C . ASP A 1 237 ? -25.738 -49.799 54.110 1.00 29.86 237 ASP A C 1
ATOM 1867 O O . ASP A 1 237 ? -26.397 -50.085 53.114 1.00 29.86 237 ASP A O 1
ATOM 1871 N N . ASP A 1 238 ? -24.443 -50.082 54.286 1.00 30.38 238 ASP A N 1
ATOM 1872 C CA . ASP A 1 238 ? -23.668 -51.302 54.025 1.00 30.38 238 ASP A CA 1
ATOM 1873 C C . ASP A 1 238 ? -23.391 -51.892 52.619 1.00 30.38 238 ASP A C 1
ATOM 1875 O O . ASP A 1 238 ? -24.168 -52.625 52.020 1.00 30.38 238 ASP A O 1
ATOM 1879 N N . SER A 1 239 ? -22.125 -51.682 52.222 1.00 30.98 239 SER A N 1
ATOM 1880 C CA . SER A 1 239 ? -21.059 -52.697 52.078 1.00 30.98 239 SER A CA 1
ATOM 1881 C C . SER A 1 239 ? -21.022 -53.707 50.902 1.00 30.98 239 SER A C 1
ATOM 1883 O O . SER A 1 239 ? -21.733 -54.701 50.857 1.00 30.98 239 SER A O 1
ATOM 1885 N N . ALA A 1 240 ? -19.957 -53.513 50.098 1.00 30.06 240 ALA A N 1
ATOM 1886 C CA . ALA A 1 240 ? -19.037 -54.491 49.477 1.00 30.06 240 ALA A CA 1
ATOM 1887 C C . ALA A 1 240 ? -19.368 -55.180 48.125 1.00 30.06 240 ALA A C 1
ATOM 1889 O O . ALA A 1 240 ? -20.114 -56.149 48.056 1.00 30.06 240 ALA A O 1
ATOM 1890 N N . SER A 1 241 ? -18.612 -54.810 47.073 1.00 31.36 241 SER A N 1
ATOM 1891 C CA . SER A 1 241 ? -17.535 -55.616 46.429 1.00 31.36 241 SER A CA 1
ATOM 1892 C C . SER A 1 241 ? -17.380 -55.388 44.905 1.00 31.36 241 SER A C 1
ATOM 1894 O O . SER A 1 241 ? -18.320 -55.050 44.196 1.00 31.36 241 SER A O 1
ATOM 1896 N N . HIS A 1 242 ? -16.129 -55.509 44.440 1.00 30.55 242 HIS A N 1
ATOM 1897 C CA . HIS A 1 242 ? -15.595 -55.355 43.074 1.00 30.55 242 HIS A CA 1
ATOM 1898 C C . HIS A 1 242 ? -16.244 -56.250 41.993 1.00 30.55 242 HIS A C 1
ATOM 1900 O O . HIS A 1 242 ? -16.352 -57.451 42.210 1.00 30.55 242 HIS A O 1
ATOM 1906 N N . HIS A 1 243 ? -16.470 -55.728 40.774 1.00 29.98 243 HIS A N 1
ATOM 1907 C CA . HIS A 1 243 ? -15.601 -55.942 39.591 1.00 29.98 243 HIS A CA 1
ATOM 1908 C C . HIS A 1 243 ? -16.170 -55.308 38.294 1.00 29.98 243 HIS A C 1
ATOM 1910 O O . HIS A 1 243 ? -17.355 -55.417 38.007 1.00 29.98 243 HIS A O 1
ATOM 1916 N N . HIS A 1 244 ? -15.275 -54.635 37.555 1.00 29.83 244 HIS A N 1
ATOM 1917 C CA . HIS A 1 244 ? -15.132 -54.517 36.089 1.00 29.83 244 HIS A CA 1
ATOM 1918 C C . HIS A 1 244 ? -16.192 -55.177 35.171 1.00 29.83 244 HIS A C 1
ATOM 1920 O O . HIS A 1 244 ? -16.363 -56.388 35.229 1.00 29.83 244 HIS A O 1
ATOM 1926 N N . ASP A 1 245 ? -16.834 -54.430 34.257 1.00 29.14 245 ASP A N 1
ATOM 1927 C CA . ASP A 1 245 ? -16.347 -54.191 32.879 1.00 29.14 245 ASP A CA 1
ATOM 1928 C C . ASP A 1 245 ? -17.388 -53.515 31.950 1.00 29.14 245 ASP A C 1
ATOM 1930 O O . ASP A 1 245 ? -18.577 -53.811 31.985 1.00 29.14 245 ASP A O 1
ATOM 1934 N N . ASP A 1 246 ? -16.840 -52.622 31.120 1.00 29.75 246 ASP A N 1
ATOM 1935 C CA . ASP A 1 246 ? -17.129 -52.262 29.719 1.00 29.75 246 ASP A CA 1
ATOM 1936 C C . ASP A 1 246 ? -18.508 -51.785 29.187 1.00 29.75 246 ASP A C 1
ATOM 1938 O O . ASP A 1 246 ? -19.597 -52.103 29.653 1.00 29.75 246 ASP A O 1
ATOM 1942 N N . ALA A 1 247 ? -18.399 -50.936 28.161 1.00 30.91 247 ALA A N 1
ATOM 1943 C CA . ALA A 1 247 ? -19.330 -49.907 27.713 1.00 30.91 247 ALA A CA 1
ATOM 1944 C C . ALA A 1 247 ? -20.552 -50.362 26.876 1.00 30.91 247 ALA A C 1
ATOM 1946 O O . ALA A 1 247 ? -20.438 -51.133 25.926 1.00 30.91 247 ALA A O 1
ATOM 1947 N N . SER A 1 248 ? -21.712 -49.744 27.156 1.00 33.78 248 SER A N 1
ATOM 1948 C CA . SER A 1 248 ? -22.862 -49.588 26.237 1.00 33.78 248 SER A CA 1
ATOM 1949 C C . SER A 1 248 ? -22.616 -48.401 25.296 1.00 33.78 248 SER A C 1
ATOM 1951 O O . SER A 1 248 ? -22.150 -47.352 25.725 1.00 33.78 248 SER A O 1
ATOM 1953 N N . GLU A 1 249 ? -22.711 -48.555 23.979 1.00 30.80 249 GLU A N 1
ATOM 1954 C CA . GLU A 1 249 ? -23.922 -48.632 23.145 1.00 30.80 249 GLU A CA 1
ATOM 1955 C C . GLU A 1 249 ? -24.632 -47.277 22.902 1.00 30.80 249 GLU A C 1
ATOM 1957 O O . GLU A 1 249 ? -25.199 -46.661 23.796 1.00 30.80 249 GLU A O 1
ATOM 1962 N N . ARG A 1 250 ? -24.680 -46.942 21.601 1.00 29.00 250 ARG A N 1
ATOM 1963 C CA . ARG A 1 250 ? -25.765 -46.289 20.840 1.00 29.00 250 ARG A CA 1
ATOM 1964 C C . ARG A 1 250 ? -25.968 -44.762 20.837 1.00 29.00 250 ARG A C 1
ATOM 1966 O O . ARG A 1 250 ? -26.443 -44.147 21.778 1.00 29.00 250 ARG A O 1
ATOM 1973 N N . ALA A 1 251 ? -25.884 -44.284 19.590 1.00 30.36 251 ALA A N 1
ATOM 1974 C CA . ALA A 1 251 ? -26.953 -43.626 18.822 1.00 30.36 251 ALA A CA 1
ATOM 1975 C C . ALA A 1 251 ? -26.896 -42.095 18.628 1.00 30.36 251 ALA A C 1
ATOM 1977 O O . ALA A 1 251 ? -26.942 -41.294 19.552 1.00 30.36 251 ALA A O 1
ATOM 1978 N N . SER A 1 252 ? -26.848 -41.762 17.333 1.00 35.94 252 SER A N 1
ATOM 1979 C CA . SER A 1 252 ? -27.018 -40.495 16.595 1.00 35.94 252 SER A CA 1
ATOM 1980 C C . SER A 1 252 ? -28.390 -39.814 16.879 1.00 35.94 252 SER A C 1
ATOM 1982 O O . SER A 1 252 ? -29.188 -40.463 17.556 1.00 35.94 252 SER A O 1
ATOM 1984 N N . PRO A 1 253 ? -28.775 -38.610 16.353 1.00 41.38 253 PRO A N 1
ATOM 1985 C CA . PRO A 1 253 ? -28.590 -38.148 14.960 1.00 41.38 253 PRO A CA 1
ATOM 1986 C C . PRO A 1 253 ? -28.428 -36.620 14.703 1.00 41.38 253 PRO A C 1
ATOM 1988 O O . PRO A 1 253 ? -28.521 -35.769 15.580 1.00 41.38 253 PRO A O 1
ATOM 1991 N N . THR A 1 254 ? -28.179 -36.311 13.427 1.00 40.22 254 THR A N 1
ATOM 1992 C CA . THR A 1 254 ? -28.176 -35.008 12.728 1.00 40.22 254 THR A CA 1
ATOM 1993 C C . THR A 1 254 ? -29.564 -34.353 12.608 1.00 40.22 254 THR A C 1
ATOM 1995 O O . THR A 1 254 ? -30.579 -35.036 12.747 1.00 40.22 254 THR A O 1
ATOM 1998 N N . PRO A 1 255 ? -29.629 -33.070 12.184 1.00 36.84 255 PRO A N 1
ATOM 1999 C CA . PRO A 1 255 ? -30.750 -32.627 11.355 1.00 36.84 255 PRO A CA 1
ATOM 2000 C C . PRO A 1 255 ? -30.342 -31.900 10.062 1.00 36.84 255 PRO A C 1
ATOM 2002 O O . PRO A 1 255 ? -29.386 -31.129 9.986 1.00 36.84 255 PRO A O 1
ATOM 2005 N N . SER A 1 256 ? -31.150 -32.161 9.038 1.00 29.45 256 SER A N 1
ATOM 2006 C CA . SER A 1 256 ? -31.131 -31.635 7.678 1.00 29.45 256 SER A CA 1
ATOM 2007 C C . SER A 1 256 ? -32.159 -30.512 7.466 1.00 29.45 256 SER A C 1
ATOM 2009 O O . SER A 1 256 ? -33.313 -30.642 7.853 1.00 29.45 256 SER A O 1
ATOM 2011 N N . ARG A 1 257 ? -31.704 -29.452 6.785 1.00 32.78 257 ARG A N 1
ATOM 2012 C CA . ARG A 1 257 ? -32.357 -28.532 5.824 1.00 32.78 257 ARG A CA 1
ATOM 2013 C C . ARG A 1 257 ? -33.880 -28.636 5.574 1.00 32.78 257 ARG A C 1
ATOM 2015 O O . ARG A 1 257 ? -34.338 -29.630 5.023 1.00 32.78 257 ARG A O 1
ATOM 2022 N N . THR A 1 258 ? -34.570 -27.495 5.694 1.00 31.98 258 THR A N 1
ATOM 2023 C CA . THR A 1 258 ? -35.766 -27.129 4.898 1.00 31.98 258 THR A CA 1
ATOM 2024 C C . THR A 1 258 ? -35.896 -25.606 4.768 1.00 31.98 258 THR A C 1
ATOM 2026 O O . THR A 1 258 ? -35.829 -24.892 5.764 1.00 31.98 258 THR A O 1
ATOM 2029 N N . SER A 1 259 ? -36.095 -25.119 3.539 1.00 35.91 259 SER A N 1
ATOM 2030 C CA . SER A 1 259 ? -36.586 -23.765 3.217 1.00 35.91 259 SER A CA 1
ATOM 2031 C C . SER A 1 259 ? -38.114 -23.784 3.081 1.00 35.91 259 SER A C 1
ATOM 2033 O O . SER A 1 259 ? -38.676 -24.849 2.816 1.00 35.91 259 SER A O 1
ATOM 2035 N N . PRO A 1 260 ? -38.775 -22.614 3.126 1.00 42.88 260 PRO A N 1
ATOM 2036 C CA . PRO A 1 260 ? -39.701 -22.311 2.035 1.00 42.88 260 PRO A CA 1
ATOM 2037 C C . PRO A 1 260 ? -39.659 -20.854 1.539 1.00 42.88 260 PRO A C 1
ATOM 2039 O O . PRO A 1 260 ? -39.187 -19.930 2.192 1.00 42.88 260 PRO A O 1
ATOM 2042 N N . HIS A 1 261 ? -40.165 -20.728 0.318 1.00 32.47 261 HIS A N 1
ATOM 2043 C CA . HIS A 1 261 ? -40.303 -19.575 -0.566 1.00 32.47 261 HIS A CA 1
ATOM 2044 C C . HIS A 1 261 ? -41.541 -18.737 -0.188 1.00 32.47 261 HIS A C 1
ATOM 2046 O O . HIS A 1 261 ? -42.583 -19.328 0.090 1.00 32.47 261 HIS A O 1
ATOM 2052 N N . LEU A 1 262 ? -41.497 -17.400 -0.282 1.00 34.22 262 LEU A N 1
ATOM 2053 C CA . LEU A 1 262 ? -42.706 -16.593 -0.512 1.00 34.22 262 LEU A CA 1
ATOM 2054 C C . LEU A 1 262 ? -42.364 -15.265 -1.205 1.00 34.22 262 LEU A C 1
ATOM 2056 O O . LEU A 1 262 ? -41.538 -14.490 -0.735 1.00 34.22 262 LEU A O 1
ATOM 2060 N N . ALA A 1 263 ? -42.996 -15.057 -2.359 1.00 33.03 263 ALA A N 1
ATOM 2061 C CA . ALA A 1 263 ? -42.901 -13.871 -3.198 1.00 33.03 263 ALA A CA 1
ATOM 2062 C C . ALA A 1 263 ? -43.931 -12.822 -2.751 1.00 33.03 263 ALA A C 1
ATOM 2064 O O . ALA A 1 263 ? -45.061 -13.183 -2.424 1.00 33.03 263 ALA A O 1
ATOM 2065 N N . ALA A 1 264 ? -43.569 -11.539 -2.798 1.00 36.28 264 ALA A N 1
ATOM 2066 C CA . ALA A 1 264 ? -44.502 -10.426 -2.641 1.00 36.28 264 ALA A CA 1
ATOM 2067 C C . ALA A 1 264 ? -44.438 -9.513 -3.873 1.00 36.28 264 ALA A C 1
ATOM 2069 O O . ALA A 1 264 ? -43.370 -9.084 -4.306 1.00 36.28 264 ALA A O 1
ATOM 2070 N N . SER A 1 265 ? -45.619 -9.289 -4.442 1.00 31.19 265 SER A N 1
ATOM 2071 C CA . SER A 1 265 ? -45.934 -8.468 -5.608 1.00 31.19 265 SER A CA 1
ATOM 2072 C C . SER A 1 265 ? -46.094 -7.002 -5.181 1.00 31.19 265 SER A C 1
ATOM 2074 O O . SER A 1 265 ? -46.699 -6.744 -4.143 1.00 31.19 265 SER A O 1
ATOM 2076 N N . ILE A 1 266 ? -45.574 -6.049 -5.961 1.00 39.81 266 ILE A N 1
ATOM 2077 C CA . ILE A 1 266 ? -45.746 -4.602 -5.743 1.00 39.81 266 ILE A CA 1
ATOM 2078 C C . ILE A 1 266 ? -46.389 -4.006 -7.002 1.00 39.81 266 ILE A C 1
ATOM 2080 O O . ILE A 1 266 ? -45.858 -4.166 -8.101 1.00 39.81 266 ILE A O 1
ATOM 2084 N N . GLN A 1 267 ? -47.532 -3.334 -6.837 1.00 41.16 267 GLN A N 1
ATOM 2085 C CA . GLN A 1 267 ? -48.161 -2.477 -7.851 1.00 41.16 267 GLN A CA 1
ATOM 2086 C C . GLN A 1 267 ? -47.718 -1.009 -7.672 1.00 41.16 267 GLN A C 1
ATOM 2088 O O . GLN A 1 267 ? -47.401 -0.619 -6.547 1.00 41.16 267 GLN A O 1
ATOM 2093 N N . PRO A 1 268 ? -47.709 -0.185 -8.740 1.00 47.59 268 PRO A N 1
ATOM 2094 C CA . PRO A 1 268 ? -47.307 1.218 -8.666 1.00 47.59 268 PRO A CA 1
ATOM 2095 C C . PRO A 1 268 ? -48.468 2.145 -8.266 1.00 47.59 268 PRO A C 1
ATOM 2097 O O . PRO A 1 268 ? -49.618 1.923 -8.642 1.00 47.59 268 PRO A O 1
ATOM 2100 N N . ILE A 1 269 ? -48.137 3.203 -7.522 1.00 43.47 269 ILE A N 1
ATOM 2101 C CA . ILE A 1 269 ? -49.036 4.299 -7.134 1.00 43.47 269 ILE A CA 1
ATOM 2102 C C . ILE A 1 269 ? -48.981 5.376 -8.226 1.00 43.47 269 ILE A C 1
ATOM 2104 O O . ILE A 1 269 ? -47.894 5.758 -8.658 1.00 43.47 269 ILE A O 1
ATOM 2108 N N . ALA A 1 270 ? -50.156 5.815 -8.677 1.00 41.19 270 ALA A N 1
ATOM 2109 C CA . ALA A 1 270 ? -50.349 6.876 -9.659 1.00 41.19 270 ALA A CA 1
ATOM 2110 C C . ALA A 1 270 ? -50.267 8.273 -9.021 1.00 41.19 270 ALA A C 1
ATOM 2112 O O . ALA A 1 270 ? -50.599 8.449 -7.849 1.00 41.19 270 ALA A O 1
ATOM 2113 N N . GLU A 1 271 ? -49.822 9.228 -9.836 1.00 38.03 271 GLU A N 1
ATOM 2114 C CA . GLU A 1 271 ? -49.773 10.669 -9.587 1.00 38.03 271 GLU A CA 1
ATOM 2115 C C . GLU A 1 271 ? -51.176 11.280 -9.437 1.00 38.03 271 GLU A C 1
ATOM 2117 O O . GLU A 1 271 ? -52.073 10.959 -10.220 1.00 38.03 271 GLU A O 1
ATOM 2122 N N . GLU A 1 272 ? -51.315 12.216 -8.495 1.00 42.03 272 GLU A N 1
ATOM 2123 C CA . GLU A 1 272 ? -52.137 13.428 -8.635 1.00 42.03 272 GLU A CA 1
ATOM 2124 C C . GLU A 1 272 ? -51.525 14.569 -7.805 1.00 42.03 272 GLU A C 1
ATOM 2126 O O . GLU A 1 272 ? -51.085 14.295 -6.661 1.00 42.03 272 GLU A O 1
#

Radius of gyration: 37.96 Å; chains: 1; bounding box: 95×72×136 Å

Sequence (272 aa):
MSSKKGKRKTGSAKEPSKLAKKYEDLSDKEWVELAAKGTLAWRKDLISSPKMARALLTTDAAALQTQLEGMMKLTDTHCNILDAALLDIYTHVIWKAREAQLNVLQTSAFFSLVVELINNIREKQMPLSENMEYFKQAMRTHSVMAPWDGVSSIPDFDLRTISIVTEHIKTTIFQHYALYFHVLSQPFEPETVPFQLSYRTPIVPPPLSEAVPLPEMKANNPAFAHAASATQHNGADDSASHHHDDASERASPTPSRTSPHLAASIQPIAEE

Organism: Salpingoeca rosetta (strain ATCC 50818 / BSB-021) (NCBI:txid946362)